Protein AF-A0A2N5MCA8-F1 (afdb_monomer_lite)

pLDDT: mean 73.02, std 15.51, range [30.7, 96.31]

Radius of gyration: 49.59 Å; chains: 1; bounding box: 108×30×144 Å

Foldseek 3Di:
DPPVVVVVVVVVVVCVVVPPPCPVVVVVVVVVVVVVVVVVVVVVVVVVVVVVVVVVVVVVVVVVVVVVVVVVVVVVVVVVVVVLLVVLQVQLFVQLLVLCVLLVHDQDPQFGQDSVPRFTGDPVDTLVGDPQPQVSLSSVLSNVLSVLVSVLVVSCVPDPSDDDDDDPDDRLDDPPVPPPDDDPDDDDPSPRPSSVVSSVVSVVVSVVSD

Structure (mmCIF, N/CA/C/O backbone):
data_AF-A0A2N5MCA8-F1
#
_entry.id   AF-A0A2N5MCA8-F1
#
loop_
_atom_site.group_PDB
_atom_site.id
_atom_site.type_symbol
_atom_site.label_atom_id
_atom_site.label_alt_id
_atom_site.label_comp_id
_atom_site.label_asym_id
_atom_site.label_entity_id
_atom_site.label_seq_id
_atom_site.pdbx_PDB_ins_code
_atom_site.Cartn_x
_atom_site.Cartn_y
_atom_site.Cartn_z
_atom_site.occupancy
_atom_site.B_iso_or_equiv
_atom_site.auth_seq_id
_atom_site.auth_comp_id
_atom_site.auth_asym_id
_atom_site.auth_atom_id
_atom_site.pdbx_PDB_model_num
ATOM 1 N N . MET A 1 1 ? -64.728 12.372 105.602 1.00 50.59 1 MET A N 1
ATOM 2 C CA . MET A 1 1 ? -63.333 11.908 105.407 1.00 50.59 1 MET A CA 1
ATOM 3 C C . MET A 1 1 ? -63.173 10.644 104.531 1.00 50.59 1 MET A C 1
ATOM 5 O O . MET A 1 1 ? -62.057 10.165 104.428 1.00 50.59 1 MET A O 1
ATOM 9 N N . LYS A 1 2 ? -64.224 10.102 103.873 1.00 52.47 2 LYS A N 1
ATOM 10 C CA . LYS A 1 2 ? -64.133 8.881 103.027 1.00 52.47 2 LYS A CA 1
ATOM 11 C C . LYS A 1 2 ? -63.978 9.136 101.508 1.00 52.47 2 LYS A C 1
ATOM 13 O O . LYS A 1 2 ? -63.324 8.342 100.844 1.00 52.47 2 LYS A O 1
ATOM 18 N N . CYS A 1 3 ? -64.499 10.242 100.956 1.00 50.94 3 CYS A N 1
ATOM 19 C CA . CYS A 1 3 ? -64.418 10.528 99.506 1.00 50.94 3 CYS A CA 1
ATOM 20 C C . CYS A 1 3 ? -63.002 10.833 98.993 1.00 50.94 3 CYS A C 1
ATOM 22 O O . CYS A 1 3 ? -62.639 10.411 97.899 1.00 50.94 3 CYS A O 1
ATOM 24 N N . THR A 1 4 ? -62.180 11.539 99.772 1.00 54.81 4 THR A N 1
ATOM 25 C CA . THR A 1 4 ? -60.805 11.886 99.377 1.00 54.81 4 THR A CA 1
ATOM 26 C C . THR A 1 4 ? -59.883 10.670 99.326 1.00 54.81 4 THR A C 1
ATOM 28 O O . THR A 1 4 ? -58.955 10.646 98.521 1.00 54.81 4 THR A O 1
ATOM 31 N N . THR A 1 5 ? -60.150 9.646 100.138 1.00 57.12 5 THR A N 1
ATOM 32 C CA . THR A 1 5 ? -59.394 8.3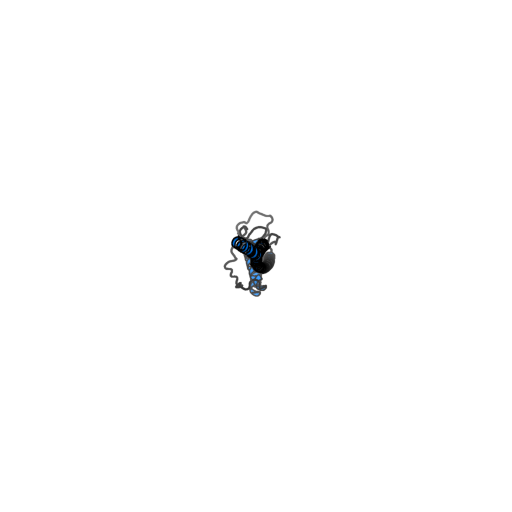89 100.120 1.00 57.12 5 THR A CA 1
ATOM 33 C C . THR A 1 5 ? -59.719 7.584 98.866 1.00 57.12 5 THR A C 1
ATOM 35 O O . THR A 1 5 ? -58.799 7.215 98.154 1.00 57.12 5 THR A O 1
ATOM 38 N N . ILE A 1 6 ? -61.004 7.424 98.524 1.00 60.88 6 ILE A N 1
ATOM 39 C CA . ILE A 1 6 ? -61.451 6.681 97.329 1.00 60.88 6 ILE A CA 1
ATOM 40 C C . ILE A 1 6 ? -60.921 7.320 96.038 1.00 60.88 6 ILE A C 1
ATOM 42 O O . ILE A 1 6 ? -60.438 6.617 95.156 1.00 60.88 6 ILE A O 1
ATOM 46 N N . SER A 1 7 ? -60.946 8.654 95.943 1.00 59.47 7 SER A N 1
ATOM 47 C CA . SER A 1 7 ? -60.406 9.370 94.781 1.00 59.47 7 SER A CA 1
ATOM 48 C C . SER A 1 7 ? -58.891 9.182 94.639 1.00 59.47 7 SER A C 1
ATOM 50 O O . SER A 1 7 ? -58.409 8.913 93.542 1.00 59.47 7 SER A O 1
ATOM 52 N N . LYS A 1 8 ? -58.136 9.240 95.744 1.00 69.62 8 LYS A N 1
ATOM 53 C CA . LYS A 1 8 ? -56.691 8.970 95.718 1.00 69.62 8 LYS A CA 1
ATOM 54 C C . LYS A 1 8 ? -56.379 7.520 95.352 1.00 69.62 8 LYS A C 1
ATOM 56 O O . LYS A 1 8 ? -55.452 7.295 94.583 1.00 69.62 8 LYS A O 1
ATOM 61 N N . THR A 1 9 ? -57.148 6.552 95.849 1.00 70.12 9 THR A N 1
ATOM 62 C CA . THR A 1 9 ? -56.966 5.136 95.498 1.00 70.12 9 THR A CA 1
ATOM 63 C C . THR A 1 9 ? -57.254 4.893 94.017 1.00 70.12 9 THR A C 1
ATOM 65 O O . THR A 1 9 ? -56.440 4.274 93.345 1.00 70.12 9 THR A O 1
ATOM 68 N N . ALA A 1 10 ? -58.330 5.474 93.474 1.00 66.31 10 ALA A N 1
ATOM 69 C CA . ALA A 1 10 ? -58.661 5.375 92.051 1.00 66.31 10 ALA A CA 1
ATOM 70 C C . ALA A 1 10 ? -57.584 5.991 91.140 1.00 66.31 10 ALA A C 1
ATOM 72 O O . ALA A 1 10 ? -57.267 5.419 90.103 1.00 66.31 10 ALA A O 1
ATOM 73 N N . ILE A 1 11 ? -56.979 7.118 91.537 1.00 69.88 11 ILE A N 1
ATOM 74 C CA . ILE A 1 11 ? -55.878 7.756 90.791 1.00 69.88 11 ILE A CA 1
ATOM 75 C C . ILE A 1 11 ? -54.616 6.878 90.787 1.00 69.88 11 ILE A C 1
ATOM 77 O O . ILE A 1 11 ? -53.920 6.812 89.777 1.00 69.88 11 ILE A O 1
ATOM 81 N N . ILE A 1 12 ? -54.323 6.187 91.892 1.00 69.69 12 ILE A N 1
ATOM 82 C CA . ILE A 1 12 ? -53.174 5.273 91.998 1.00 69.69 12 ILE A CA 1
ATOM 83 C C . ILE A 1 12 ? -53.408 3.993 91.181 1.00 69.69 12 ILE A C 1
ATOM 85 O O . ILE A 1 12 ? -52.490 3.516 90.516 1.00 69.69 12 ILE A O 1
ATOM 89 N N . GLU A 1 13 ? -54.625 3.444 91.204 1.00 63.47 13 GLU A N 1
ATOM 90 C CA . GLU A 1 13 ? -55.015 2.287 90.385 1.00 63.47 13 GLU A CA 1
ATOM 91 C C . GLU A 1 13 ? -54.920 2.620 88.886 1.00 63.47 13 GLU A C 1
ATOM 93 O O . GLU A 1 13 ? -54.360 1.847 88.108 1.00 63.47 13 GLU A O 1
ATOM 98 N N . PHE A 1 14 ? -55.387 3.814 88.496 1.00 60.91 14 PHE A N 1
ATOM 99 C CA . PHE A 1 14 ? -55.258 4.315 87.129 1.00 60.91 14 PHE A CA 1
ATOM 100 C C . PHE A 1 14 ? -53.796 4.533 86.742 1.00 60.91 14 PHE A C 1
ATOM 102 O O . PHE A 1 14 ? -53.393 4.071 85.684 1.00 60.91 14 PHE A O 1
ATOM 109 N N . SER A 1 15 ? -52.961 5.159 87.582 1.00 60.59 15 SER A N 1
ATOM 110 C CA . SER A 1 15 ? -51.556 5.402 87.214 1.00 60.59 15 SER A CA 1
ATOM 111 C C . SER A 1 15 ? -50.746 4.111 87.045 1.00 60.59 15 SER A C 1
ATOM 113 O O . SER A 1 15 ? -49.845 4.063 86.209 1.00 60.59 15 SER A O 1
ATOM 115 N N . LYS A 1 16 ? -51.109 3.037 87.761 1.00 59.25 16 LYS A N 1
ATOM 116 C CA . LYS A 1 16 ? -50.558 1.691 87.540 1.00 59.25 16 LYS A CA 1
ATOM 117 C C . LYS A 1 16 ? -50.983 1.083 86.201 1.00 59.25 16 LYS A C 1
ATOM 119 O O . LYS A 1 16 ? -50.188 0.362 85.611 1.00 59.25 16 LYS A O 1
ATOM 124 N N . GLN A 1 17 ? -52.195 1.367 85.718 1.00 56.38 17 GLN A N 1
ATOM 125 C CA . GLN A 1 17 ? -52.657 0.925 84.395 1.00 56.38 17 GLN A CA 1
ATOM 126 C C . GLN A 1 17 ? -52.058 1.753 83.249 1.00 56.38 17 GLN A C 1
ATOM 128 O O . GLN A 1 17 ? -51.819 1.210 82.174 1.00 56.38 17 GLN A O 1
ATOM 133 N N . THR A 1 18 ? -51.782 3.044 83.463 1.00 57.31 18 THR A N 1
ATOM 134 C CA . THR A 1 18 ? -51.236 3.942 82.426 1.00 57.31 18 THR A CA 1
ATOM 135 C C . THR A 1 18 ? -49.707 3.959 82.361 1.00 57.31 18 THR A C 1
ATOM 137 O O . THR A 1 18 ? -49.133 4.424 81.378 1.00 57.31 18 THR A O 1
ATOM 140 N N . SER A 1 19 ? -49.022 3.466 83.393 1.00 52.56 19 SER A N 1
ATOM 141 C CA . SER A 1 19 ? -47.564 3.349 83.428 1.00 52.56 19 SER A CA 1
ATOM 142 C C . SER A 1 19 ? -47.110 2.151 82.594 1.00 52.56 19 SER A C 1
ATOM 144 O O . SER A 1 19 ? -46.829 1.087 83.141 1.00 52.56 19 SER A O 1
ATOM 146 N N . VAL A 1 20 ? -47.002 2.321 81.277 1.00 62.31 20 VAL A N 1
ATOM 147 C CA . VAL A 1 20 ? -46.349 1.340 80.398 1.00 62.31 20 VAL A CA 1
ATOM 148 C C . VAL A 1 20 ? -44.842 1.390 80.676 1.00 62.31 20 VAL A C 1
ATOM 150 O O . VAL A 1 20 ? -44.176 2.349 80.265 1.00 62.31 20 VAL A O 1
ATOM 153 N N . PRO A 1 21 ? -44.268 0.418 81.408 1.00 64.56 21 PRO A N 1
ATOM 154 C CA . PRO A 1 21 ? -42.839 0.421 81.644 1.00 64.56 21 PRO A CA 1
ATOM 155 C C . PRO A 1 21 ? -42.147 0.145 80.303 1.00 64.56 21 PRO A C 1
ATOM 157 O O . PRO A 1 21 ? -42.638 -0.637 79.493 1.00 64.56 21 PRO A O 1
ATOM 160 N N . PHE A 1 22 ? -41.013 0.804 80.065 1.00 68.38 22 PHE A N 1
ATOM 161 C CA . PHE A 1 22 ? -40.182 0.655 78.859 1.00 68.38 22 PHE A CA 1
ATOM 162 C C . PHE A 1 22 ? -40.685 1.317 77.558 1.00 68.38 22 PHE A C 1
ATOM 164 O O . PHE A 1 22 ? -39.998 1.188 76.549 1.00 68.38 22 PHE A O 1
ATOM 171 N N . LEU A 1 23 ? -41.773 2.104 77.552 1.00 78.75 23 LEU A N 1
ATOM 172 C CA . LEU A 1 23 ? -42.224 2.831 76.342 1.00 78.75 23 LEU A CA 1
ATOM 173 C C . LEU A 1 23 ? -41.107 3.690 75.718 1.00 78.75 23 LEU A C 1
ATOM 175 O O . LEU A 1 23 ? -40.834 3.592 74.528 1.00 78.75 23 LEU A O 1
ATOM 179 N N . SER A 1 24 ? -40.373 4.437 76.546 1.00 78.88 24 SER A N 1
ATOM 180 C CA . SER A 1 24 ? -39.225 5.234 76.090 1.00 78.88 24 SER A CA 1
ATOM 181 C C . SER A 1 24 ? -38.093 4.383 75.495 1.00 78.88 24 SER A C 1
ATOM 183 O O . SER A 1 24 ? -37.405 4.841 74.587 1.00 78.88 24 SER A O 1
ATOM 185 N N . GLN A 1 25 ? -37.899 3.147 75.972 1.00 82.19 25 GLN A N 1
ATOM 186 C CA . GLN A 1 25 ? -36.903 2.232 75.406 1.00 82.19 25 GLN A CA 1
ATOM 187 C C . GLN A 1 25 ? -37.375 1.677 74.059 1.00 82.19 25 GLN A C 1
ATOM 189 O O . GLN A 1 25 ? -36.575 1.581 73.134 1.00 82.19 25 GLN A O 1
ATOM 194 N N . ILE A 1 26 ? -38.670 1.372 73.928 1.00 84.19 26 ILE A N 1
ATOM 195 C CA . ILE A 1 26 ? -39.293 0.951 72.667 1.00 84.19 26 ILE A CA 1
ATOM 196 C C . ILE A 1 26 ? -39.186 2.066 71.620 1.00 84.19 26 ILE A C 1
ATOM 198 O O . ILE A 1 26 ? -38.782 1.795 70.493 1.00 84.19 26 ILE A O 1
ATOM 202 N N . ASP A 1 27 ? -39.453 3.319 71.990 1.00 83.31 27 ASP A N 1
ATOM 203 C CA . ASP A 1 27 ? -39.305 4.468 71.089 1.00 83.31 27 ASP A CA 1
ATOM 204 C C . ASP A 1 27 ? -37.846 4.672 70.651 1.00 83.31 27 ASP A C 1
ATOM 206 O O . ASP A 1 27 ? -37.572 4.901 69.469 1.00 83.31 27 ASP A O 1
ATOM 210 N N . SER A 1 28 ? -36.887 4.511 71.571 1.00 86.50 28 SER A N 1
ATOM 211 C CA . SER A 1 28 ? -35.458 4.513 71.235 1.00 86.50 28 SER A CA 1
ATOM 212 C C . SER A 1 28 ? -35.085 3.383 70.272 1.00 86.50 28 SER A C 1
ATOM 214 O O . SER A 1 28 ? -34.386 3.632 69.291 1.00 86.50 28 SER A O 1
ATOM 216 N N . ILE A 1 29 ? -35.563 2.159 70.509 1.00 87.69 29 ILE A N 1
ATOM 217 C CA . ILE A 1 29 ? -35.319 1.007 69.630 1.00 87.69 29 ILE A CA 1
ATOM 218 C C . ILE A 1 29 ? -35.938 1.246 68.247 1.00 87.69 29 ILE A C 1
ATOM 220 O O . ILE A 1 29 ? -35.278 1.014 67.239 1.00 87.69 29 ILE A O 1
ATOM 224 N N . ASN A 1 30 ? -37.157 1.780 68.175 1.00 87.56 30 ASN A N 1
ATOM 225 C CA . ASN A 1 30 ? -37.822 2.105 66.911 1.00 87.56 30 ASN A CA 1
ATOM 226 C C . ASN A 1 30 ? -37.075 3.187 66.122 1.00 87.56 30 ASN A C 1
ATOM 228 O O . ASN A 1 30 ? -36.955 3.093 64.901 1.00 87.56 30 ASN A O 1
ATOM 232 N N . SER A 1 31 ? -36.524 4.192 66.805 1.00 88.94 31 SER A N 1
ATOM 233 C CA . SER A 1 31 ? -35.661 5.200 66.181 1.00 88.94 31 SER A CA 1
ATOM 234 C C . SER A 1 31 ? -34.393 4.571 65.589 1.00 88.94 31 SER A C 1
ATOM 236 O O . SER A 1 31 ? -34.039 4.840 64.440 1.00 88.94 31 SER A O 1
ATOM 238 N N . ILE A 1 32 ? -33.758 3.658 66.331 1.00 90.88 32 ILE A N 1
ATOM 239 C CA . ILE A 1 32 ? -32.585 2.906 65.870 1.00 90.88 32 ILE A CA 1
ATOM 240 C C . ILE A 1 32 ? -32.933 2.042 64.648 1.00 90.88 32 ILE A C 1
ATOM 242 O O . ILE A 1 32 ? -32.225 2.097 63.645 1.00 90.88 32 ILE A O 1
ATOM 246 N N . ILE A 1 33 ? -34.042 1.298 64.691 1.00 90.06 33 ILE A N 1
ATOM 247 C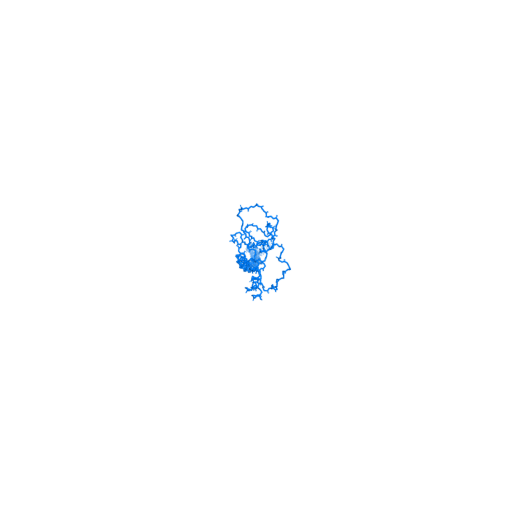 CA . ILE A 1 33 ? -34.526 0.476 63.569 1.00 90.06 33 ILE A CA 1
ATOM 248 C C . ILE A 1 33 ? -34.777 1.342 62.329 1.00 90.06 33 ILE A C 1
ATOM 250 O O . ILE A 1 33 ? -34.366 0.977 61.229 1.00 90.06 33 ILE A O 1
ATOM 254 N N . ASN A 1 34 ? -35.405 2.507 62.493 1.00 90.31 34 ASN A N 1
ATOM 255 C CA . ASN A 1 34 ? -35.655 3.423 61.383 1.00 90.31 34 ASN A CA 1
ATOM 256 C C . ASN A 1 34 ? -34.363 3.973 60.770 1.00 90.31 34 ASN A C 1
ATOM 258 O O . ASN A 1 34 ? -34.277 4.087 59.549 1.00 90.31 34 ASN A O 1
ATOM 262 N N . ASN A 1 35 ? -33.354 4.284 61.584 1.00 91.69 35 ASN A N 1
ATOM 263 C CA . ASN A 1 35 ? -32.052 4.717 61.076 1.00 91.69 35 ASN A CA 1
ATOM 264 C C . ASN A 1 35 ? -31.345 3.588 60.320 1.00 91.69 35 ASN A C 1
ATOM 266 O O . ASN A 1 35 ? -30.907 3.802 59.195 1.00 91.69 35 ASN A O 1
ATOM 270 N N . PHE A 1 36 ? -31.342 2.366 60.861 1.00 91.00 36 PHE A N 1
ATOM 271 C CA . PHE A 1 36 ? -30.784 1.206 60.160 1.00 91.00 36 PHE A CA 1
ATOM 272 C C . PHE A 1 36 ? -31.492 0.915 58.832 1.00 91.00 36 PHE A C 1
ATOM 274 O O . PHE A 1 36 ? -30.835 0.558 57.855 1.00 91.00 36 PHE A O 1
ATOM 281 N N . ASN A 1 37 ? -32.814 1.084 58.765 1.00 89.75 37 ASN A N 1
ATOM 282 C CA . ASN A 1 37 ? -33.558 0.928 57.515 1.00 89.75 37 ASN A CA 1
ATOM 283 C C . ASN A 1 37 ? -33.175 1.998 56.485 1.00 89.75 37 ASN A C 1
ATOM 285 O O . ASN A 1 37 ? -32.955 1.657 55.324 1.00 89.75 37 ASN A O 1
ATOM 289 N N . LYS A 1 38 ? -33.018 3.260 56.906 1.00 89.62 38 LYS A N 1
ATOM 290 C CA . LYS A 1 38 ? -32.540 4.340 56.027 1.00 89.62 38 LYS A CA 1
ATOM 291 C C . LYS A 1 38 ? -31.129 4.074 55.512 1.00 89.62 38 LYS A C 1
ATOM 293 O O . LYS A 1 38 ? -30.885 4.195 54.316 1.00 89.62 38 LYS A O 1
ATOM 298 N N . ASP A 1 39 ? -30.214 3.666 56.387 1.00 88.88 39 ASP A N 1
ATOM 299 C CA . ASP A 1 39 ? -28.837 3.350 55.998 1.00 88.88 39 ASP A CA 1
ATOM 300 C C . ASP A 1 39 ? -28.799 2.184 55.003 1.00 88.88 39 ASP A C 1
ATOM 302 O O . ASP A 1 39 ? -28.068 2.219 54.012 1.00 88.88 39 ASP A O 1
ATOM 306 N N . LYS A 1 40 ? -29.646 1.170 55.212 1.00 88.44 40 LYS A N 1
ATOM 307 C CA . LYS A 1 40 ? -29.790 0.038 54.294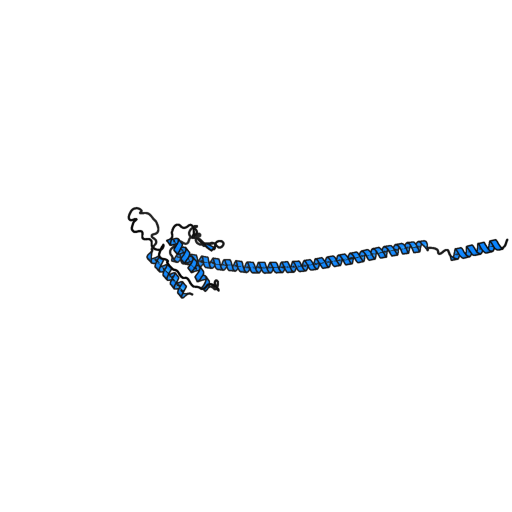 1.00 88.44 40 LYS A CA 1
ATOM 308 C C . LYS A 1 40 ? -30.321 0.461 52.922 1.00 88.44 40 LYS A C 1
ATOM 310 O O . LYS A 1 40 ? -29.807 -0.017 51.912 1.00 88.44 40 LYS A O 1
ATOM 315 N N . GLU A 1 41 ? -31.314 1.347 52.866 1.00 84.06 41 GLU A N 1
ATOM 316 C CA . GLU A 1 41 ? -31.810 1.910 51.603 1.00 84.06 41 GLU A CA 1
ATOM 317 C C . GLU A 1 41 ? -30.719 2.699 50.874 1.00 84.06 41 GLU A C 1
ATOM 319 O O . GLU A 1 41 ? -30.504 2.483 49.682 1.00 84.06 41 GLU A O 1
ATOM 324 N N . ILE A 1 42 ? -29.968 3.540 51.591 1.00 85.06 42 ILE A N 1
ATOM 325 C CA . ILE A 1 42 ? -28.848 4.304 51.023 1.00 85.06 42 ILE A CA 1
ATOM 326 C C . ILE A 1 42 ? -27.795 3.364 50.425 1.00 85.06 42 ILE A C 1
ATOM 328 O O . ILE A 1 42 ? -27.308 3.602 49.318 1.00 85.06 42 ILE A O 1
ATOM 332 N N . ILE A 1 43 ? -27.448 2.286 51.132 1.00 83.00 43 ILE A N 1
ATOM 333 C CA . ILE A 1 43 ? -26.473 1.295 50.661 1.00 83.00 43 ILE A CA 1
ATOM 334 C C . ILE A 1 43 ? -26.986 0.569 49.412 1.00 83.00 43 ILE A C 1
ATOM 336 O O . ILE A 1 43 ? -26.226 0.419 48.455 1.00 83.00 43 ILE A O 1
ATOM 340 N N . ASN A 1 44 ? -28.254 0.153 49.391 1.00 83.62 44 ASN A N 1
ATOM 341 C CA . ASN A 1 44 ? -28.856 -0.507 48.230 1.00 83.62 44 ASN A CA 1
ATOM 342 C C . ASN A 1 44 ? -28.897 0.409 47.000 1.00 83.62 44 ASN A C 1
ATOM 344 O O . ASN A 1 44 ? -28.516 -0.001 45.907 1.00 83.62 44 ASN A O 1
ATOM 348 N N . GLU A 1 45 ? -29.302 1.665 47.166 1.00 83.19 45 GLU A N 1
ATOM 349 C CA . GLU A 1 45 ? -29.302 2.642 46.074 1.00 83.19 45 GLU A CA 1
ATOM 350 C C . GLU A 1 45 ? -27.884 2.925 45.560 1.00 83.19 45 GLU A C 1
ATOM 352 O O . GLU A 1 45 ? -27.644 3.043 44.353 1.00 83.19 45 GLU A O 1
ATOM 357 N N . CYS A 1 46 ? -26.910 3.001 46.470 1.00 80.44 46 CYS A N 1
ATOM 358 C CA . CYS A 1 46 ? -25.512 3.196 46.113 1.00 80.44 46 CYS A CA 1
ATOM 359 C C . CYS A 1 46 ? -24.956 1.992 45.338 1.00 80.44 46 CYS A C 1
ATOM 361 O O . CYS A 1 46 ? -24.330 2.183 44.293 1.00 80.44 46 CYS A O 1
ATOM 363 N N . SER A 1 47 ? -25.223 0.762 45.791 1.00 84.12 47 SER A N 1
ATOM 364 C CA . SER A 1 47 ? -24.742 -0.454 45.127 1.00 84.12 47 SER A CA 1
ATOM 365 C C . SER A 1 47 ? -25.329 -0.594 43.723 1.00 84.12 47 SER A C 1
ATOM 367 O O . SER A 1 47 ? -24.576 -0.801 42.772 1.00 84.12 47 SER A O 1
ATOM 369 N N . ILE A 1 48 ? -26.635 -0.362 43.550 1.00 87.50 48 ILE A N 1
ATOM 370 C CA . ILE A 1 48 ? -27.301 -0.378 42.238 1.00 87.50 48 ILE A CA 1
ATOM 371 C C . ILE A 1 48 ? -26.673 0.657 41.300 1.00 87.50 48 ILE A C 1
ATOM 373 O O . ILE A 1 48 ? -26.359 0.354 40.147 1.00 87.50 48 ILE A O 1
ATOM 377 N N . ARG A 1 49 ? -26.436 1.880 41.787 1.00 89.38 49 ARG A N 1
ATOM 378 C CA . ARG A 1 49 ? -25.813 2.944 40.989 1.00 89.38 49 ARG A CA 1
ATOM 379 C C . ARG A 1 49 ? -24.388 2.587 40.572 1.00 89.38 49 ARG A C 1
ATOM 381 O O . ARG A 1 49 ? -23.994 2.881 39.443 1.00 89.38 49 ARG A O 1
ATOM 388 N N . VAL A 1 50 ? -23.619 1.976 41.470 1.00 89.75 50 VAL A N 1
ATOM 389 C CA . VAL A 1 50 ? -22.257 1.513 41.187 1.00 89.75 50 VAL A CA 1
ATOM 390 C C . VAL A 1 50 ? -22.278 0.400 40.144 1.00 89.75 50 VAL A C 1
ATOM 392 O O . VAL A 1 50 ? -21.557 0.511 39.157 1.00 89.75 50 VAL A O 1
ATOM 395 N N . HIS A 1 51 ? -23.145 -0.606 40.287 1.00 91.19 51 HIS A N 1
ATOM 396 C CA . HIS A 1 51 ? -23.295 -1.673 39.294 1.00 91.19 51 HIS A CA 1
ATOM 397 C C . HIS A 1 51 ? -23.681 -1.127 37.920 1.00 91.19 51 HIS A C 1
ATOM 399 O O . HIS A 1 51 ? -23.037 -1.464 36.932 1.00 91.19 51 HIS A O 1
ATOM 405 N N . ARG A 1 52 ? -24.623 -0.179 37.854 1.00 92.06 52 ARG A N 1
ATOM 406 C CA . ARG A 1 52 ? -24.992 0.461 36.586 1.00 92.06 52 ARG A CA 1
ATOM 407 C C . ARG A 1 52 ? -23.810 1.175 35.929 1.00 92.06 52 ARG A C 1
ATOM 409 O O . ARG A 1 52 ? -23.620 1.072 34.722 1.00 92.06 52 ARG A O 1
ATOM 416 N N . LYS A 1 53 ? -22.997 1.887 36.718 1.00 93.00 53 LYS A N 1
ATOM 417 C CA . LYS A 1 53 ? -21.774 2.525 36.210 1.00 93.00 53 LYS A CA 1
ATOM 418 C C . LYS A 1 53 ? -20.743 1.502 35.740 1.00 93.00 53 LYS A C 1
ATOM 420 O O . LYS A 1 53 ? -20.062 1.761 34.753 1.00 93.00 53 LYS A O 1
ATOM 425 N N . ILE A 1 54 ? -20.612 0.371 36.430 1.00 93.50 54 ILE A N 1
ATOM 426 C CA . ILE A 1 54 ? -19.732 -0.726 36.011 1.00 93.50 54 ILE A CA 1
ATOM 427 C C . ILE A 1 54 ? -20.203 -1.282 34.663 1.00 93.50 54 ILE A C 1
ATOM 429 O O . ILE A 1 54 ? -19.391 -1.404 33.753 1.00 93.50 54 ILE A O 1
ATOM 433 N N . ASP A 1 55 ? -21.504 -1.510 34.489 1.00 94.31 55 ASP A N 1
ATOM 434 C CA . ASP A 1 55 ? -22.070 -1.999 33.228 1.00 94.31 55 ASP A CA 1
ATOM 435 C C . ASP A 1 55 ? -21.865 -1.008 32.074 1.00 94.31 55 ASP A C 1
ATOM 437 O O . ASP A 1 55 ? -21.492 -1.404 30.970 1.00 94.31 55 ASP A O 1
ATOM 441 N N . GLU A 1 56 ? -22.062 0.292 32.321 1.00 94.69 56 GLU A N 1
ATOM 442 C CA . GLU A 1 56 ? -21.766 1.355 31.349 1.00 94.69 56 GLU A CA 1
ATOM 443 C C . GLU A 1 56 ? -20.285 1.326 30.926 1.00 94.69 56 GLU A C 1
ATOM 445 O O . GLU A 1 56 ? -19.973 1.456 29.741 1.00 94.69 56 GLU A O 1
ATOM 450 N N . LYS A 1 57 ? -19.361 1.119 31.874 1.00 95.06 57 LYS A N 1
ATOM 451 C CA . LYS A 1 57 ? -17.923 1.017 31.581 1.00 95.06 57 LYS A CA 1
ATOM 452 C C . LYS A 1 57 ? -17.563 -0.268 30.844 1.00 95.06 57 LYS A C 1
ATOM 454 O O . LYS A 1 57 ? -16.758 -0.201 29.924 1.00 95.06 57 LYS A O 1
ATOM 459 N N . ASN A 1 58 ? -18.173 -1.396 31.191 1.00 95.69 58 ASN A N 1
ATOM 460 C CA . ASN A 1 58 ? -17.947 -2.665 30.502 1.00 95.69 58 ASN A CA 1
ATOM 461 C C . ASN A 1 58 ? -18.389 -2.591 29.037 1.00 95.69 58 ASN A C 1
ATOM 463 O O . ASN A 1 58 ? -17.640 -3.003 28.158 1.00 95.69 58 ASN A O 1
ATOM 467 N N . LYS A 1 59 ? -19.541 -1.969 28.752 1.00 96.19 59 LYS A N 1
ATOM 468 C CA . LYS A 1 59 ? -19.978 -1.719 27.367 1.00 96.19 59 LYS A CA 1
ATOM 469 C C . LYS A 1 59 ? -18.984 -0.860 26.593 1.00 96.19 59 LYS A C 1
ATOM 471 O O . LYS A 1 59 ? -18.673 -1.170 25.450 1.00 96.19 59 LYS A O 1
ATOM 476 N N . LEU A 1 60 ? -18.458 0.190 27.224 1.00 96.00 60 LEU A N 1
ATOM 477 C CA . LEU A 1 60 ? -17.442 1.037 26.601 1.00 96.00 60 LEU A CA 1
ATOM 478 C C . LEU A 1 60 ? -16.153 0.256 26.301 1.00 96.00 60 LEU A C 1
ATOM 480 O O . LEU A 1 60 ? -15.555 0.456 25.251 1.00 96.00 60 LEU A O 1
ATOM 484 N N . ILE A 1 61 ? -15.732 -0.638 27.202 1.00 95.50 61 ILE A N 1
ATOM 485 C CA . ILE A 1 61 ? -14.577 -1.520 26.976 1.00 95.50 61 ILE A CA 1
ATOM 486 C C . ILE A 1 61 ? -14.830 -2.418 25.760 1.00 95.50 61 ILE A C 1
ATOM 488 O O . ILE A 1 61 ? -13.999 -2.460 24.861 1.00 95.50 61 ILE A O 1
ATOM 492 N N . GLU A 1 62 ? -16.001 -3.053 25.674 1.00 96.31 62 GLU A N 1
ATOM 493 C CA . GLU A 1 62 ? -16.359 -3.899 24.528 1.00 96.31 62 GLU A CA 1
ATOM 494 C C . GLU A 1 62 ? -16.397 -3.128 23.197 1.00 96.31 62 GLU A C 1
ATOM 496 O O . GLU A 1 62 ? -16.029 -3.662 22.148 1.00 96.31 62 GLU A O 1
ATOM 501 N N . GLU A 1 63 ? -16.865 -1.878 23.206 1.00 96.06 63 GLU A N 1
ATOM 502 C CA . GLU A 1 63 ? -16.853 -1.006 22.0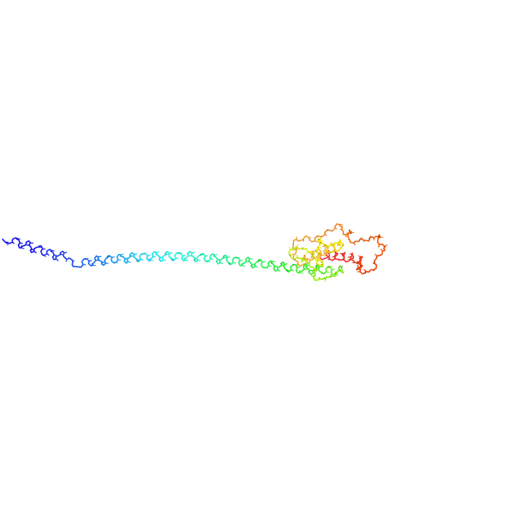27 1.00 96.06 63 GLU A CA 1
ATOM 503 C C . GLU A 1 63 ? -15.425 -0.650 21.598 1.00 96.06 63 GLU A C 1
ATOM 505 O O . GLU A 1 63 ? -15.098 -0.747 20.412 1.00 96.06 63 GLU A O 1
ATOM 510 N N . LEU A 1 64 ? -14.562 -0.306 22.557 1.00 95.44 64 LEU A N 1
ATOM 511 C CA . LEU A 1 64 ? -13.152 -0.012 22.305 1.00 95.44 64 LEU A CA 1
ATOM 512 C C . LEU A 1 64 ? -12.399 -1.241 21.787 1.00 95.44 64 LEU A C 1
ATOM 514 O O . LEU A 1 64 ? -11.616 -1.118 20.848 1.00 95.44 64 LEU A O 1
ATOM 518 N N . ASP A 1 65 ? -12.672 -2.431 22.320 1.00 96.06 65 ASP A N 1
ATOM 519 C CA . ASP A 1 65 ? -12.065 -3.677 21.843 1.00 96.06 65 ASP A CA 1
ATOM 520 C C . ASP A 1 65 ? -12.443 -3.966 20.383 1.00 96.06 65 ASP A C 1
ATOM 522 O O . ASP A 1 65 ? -11.586 -4.310 19.563 1.00 96.06 65 ASP A O 1
ATOM 526 N N . LYS A 1 66 ? -13.709 -3.738 20.004 1.00 95.94 66 LYS A N 1
ATOM 527 C CA . LYS A 1 66 ? -14.150 -3.844 18.601 1.00 95.94 66 LYS A CA 1
ATOM 528 C C . LYS A 1 66 ? -13.436 -2.841 17.699 1.00 95.94 66 LYS A C 1
ATOM 530 O O . LYS A 1 66 ? -13.086 -3.172 16.562 1.00 95.94 66 LYS A O 1
ATOM 535 N N . GLU A 1 67 ? -13.215 -1.622 18.180 1.00 95.19 67 GLU A N 1
ATOM 536 C CA . GLU A 1 67 ? -12.474 -0.607 17.435 1.00 95.19 67 GLU A CA 1
ATOM 537 C C . GLU A 1 67 ? -10.998 -0.990 17.266 1.00 95.19 67 GLU A C 1
ATOM 539 O O . GLU A 1 67 ? -10.467 -0.908 16.155 1.00 95.19 67 GLU A O 1
ATOM 544 N N . ILE A 1 68 ? -10.362 -1.508 18.318 1.00 95.00 68 ILE A N 1
ATOM 545 C CA . ILE A 1 68 ? -8.997 -2.040 18.274 1.00 95.00 68 ILE A CA 1
ATOM 546 C C . ILE A 1 68 ? -8.892 -3.166 17.242 1.00 95.00 68 ILE A C 1
ATOM 548 O O . ILE A 1 68 ? -7.951 -3.186 16.444 1.00 95.00 68 ILE A O 1
ATOM 552 N N . GLU A 1 69 ? -9.845 -4.099 17.210 1.00 96.00 69 GLU A N 1
ATOM 553 C CA . GLU A 1 69 ? -9.853 -5.166 16.207 1.00 96.00 69 GLU A CA 1
ATOM 554 C C . GLU A 1 69 ? -9.994 -4.630 14.779 1.00 96.00 69 GLU A C 1
ATOM 556 O O . GLU A 1 69 ? -9.313 -5.113 13.866 1.00 96.00 69 GLU A O 1
ATOM 561 N N . ARG A 1 70 ? -10.864 -3.634 14.568 1.00 95.50 70 ARG A N 1
ATOM 562 C CA . ARG A 1 70 ? -11.040 -2.983 13.263 1.00 95.50 70 ARG A CA 1
ATOM 563 C C . ARG A 1 70 ? -9.734 -2.341 12.801 1.00 95.50 70 ARG A C 1
ATOM 565 O O . ARG A 1 70 ? -9.271 -2.641 11.701 1.00 95.50 70 ARG A O 1
ATOM 572 N N . VAL A 1 71 ? -9.108 -1.533 13.656 1.00 94.31 71 VAL A N 1
ATOM 573 C CA . VAL A 1 71 ? -7.844 -0.848 13.347 1.00 94.31 71 VAL A CA 1
ATOM 574 C C . VAL A 1 71 ? -6.731 -1.859 13.055 1.00 94.31 71 VAL A C 1
ATOM 576 O O . VAL A 1 71 ? -5.988 -1.705 12.086 1.00 94.31 71 VAL A O 1
ATOM 579 N N . HIS A 1 72 ? -6.642 -2.958 13.811 1.00 94.50 72 HIS A N 1
ATOM 580 C CA . HIS A 1 72 ? -5.675 -4.020 13.524 1.00 94.50 72 HIS A CA 1
ATOM 581 C C . HIS A 1 72 ? -5.908 -4.699 12.168 1.00 94.50 72 HIS A C 1
ATOM 583 O O . HIS A 1 72 ? -4.940 -5.035 11.478 1.00 94.50 72 HIS A O 1
ATOM 589 N N . LYS A 1 73 ? -7.168 -4.918 11.768 1.00 93.25 73 LYS A N 1
ATOM 590 C CA . LYS A 1 73 ? -7.506 -5.471 10.445 1.00 93.25 73 LYS A CA 1
ATOM 591 C C . LYS A 1 73 ? -7.095 -4.514 9.327 1.00 93.25 73 LYS A C 1
ATOM 593 O O . LYS A 1 73 ? -6.477 -4.955 8.358 1.00 93.25 73 LYS A O 1
ATOM 598 N N . GLU A 1 74 ? -7.370 -3.224 9.482 1.00 91.31 74 GLU A N 1
ATOM 599 C CA . GLU A 1 74 ? -6.967 -2.188 8.525 1.00 91.31 74 GLU A CA 1
ATOM 600 C C . GLU A 1 74 ? -5.442 -2.098 8.391 1.00 91.31 74 GLU A C 1
ATOM 602 O O . GLU A 1 74 ? -4.916 -2.096 7.278 1.00 91.31 74 GLU A O 1
ATOM 607 N N . LEU A 1 75 ? -4.715 -2.136 9.510 1.00 89.75 75 LEU A N 1
ATOM 608 C CA . LEU A 1 75 ? -3.252 -2.101 9.526 1.00 89.75 75 LEU A CA 1
ATOM 609 C C . LEU A 1 75 ? -2.650 -3.335 8.839 1.00 89.75 75 LEU A C 1
ATOM 611 O O . LEU A 1 75 ? -1.720 -3.214 8.038 1.00 89.75 75 LEU A O 1
ATOM 615 N N . LYS A 1 76 ? -3.207 -4.529 9.082 1.00 85.94 76 LYS A N 1
ATOM 616 C CA . LYS A 1 76 ? -2.806 -5.754 8.367 1.00 85.94 76 LYS A CA 1
ATOM 617 C C . LYS A 1 76 ? -3.067 -5.641 6.864 1.00 85.94 76 LYS A C 1
ATOM 619 O O . LYS A 1 76 ? -2.200 -6.004 6.072 1.00 85.94 76 LYS A O 1
ATOM 624 N N . ALA A 1 77 ? -4.225 -5.117 6.465 1.00 83.00 77 ALA A N 1
ATOM 625 C CA . ALA A 1 77 ? -4.549 -4.911 5.057 1.00 83.00 77 ALA A CA 1
ATOM 626 C C . ALA A 1 77 ? -3.598 -3.906 4.385 1.00 83.00 77 ALA A C 1
ATOM 628 O O . ALA A 1 77 ? -3.204 -4.111 3.236 1.00 83.00 77 ALA A O 1
ATOM 629 N N . LEU A 1 78 ? -3.194 -2.853 5.100 1.00 84.12 78 LEU A N 1
ATOM 630 C CA . LEU A 1 78 ? -2.230 -1.869 4.614 1.00 84.12 78 LEU A CA 1
ATOM 631 C C . LEU A 1 78 ? -0.829 -2.475 4.443 1.00 84.12 78 LEU A C 1
ATOM 633 O O . LEU A 1 78 ? -0.226 -2.290 3.390 1.00 84.12 78 LEU A O 1
ATOM 637 N N . LYS A 1 79 ? -0.350 -3.272 5.409 1.00 78.81 79 LYS A N 1
ATOM 638 C CA . LYS A 1 79 ? 0.938 -3.985 5.299 1.00 78.81 79 LYS A CA 1
ATOM 639 C C . LYS A 1 79 ? 1.005 -4.890 4.069 1.00 78.81 79 LYS A C 1
ATOM 641 O O . LYS A 1 79 ? 1.971 -4.838 3.322 1.00 78.81 79 LYS A O 1
ATOM 646 N N . ILE A 1 80 ? -0.060 -5.646 3.789 1.00 76.75 80 ILE A N 1
ATOM 647 C CA . ILE A 1 80 ? -0.123 -6.509 2.595 1.00 76.75 80 ILE A CA 1
ATOM 648 C C . ILE A 1 80 ? -0.010 -5.688 1.299 1.00 76.75 80 ILE A C 1
ATOM 650 O O . ILE A 1 80 ? 0.546 -6.167 0.308 1.00 76.75 80 ILE A O 1
ATOM 654 N N . LYS A 1 81 ? -0.554 -4.464 1.269 1.00 75.25 81 LYS A N 1
ATOM 655 C CA . LYS A 1 81 ? -0.412 -3.567 0.112 1.00 75.25 81 LYS A CA 1
ATOM 656 C C . LYS A 1 81 ? 1.026 -3.068 -0.039 1.00 75.25 81 LYS A C 1
ATOM 658 O O . LYS A 1 81 ? 1.506 -3.005 -1.168 1.00 75.25 81 LYS A O 1
ATOM 663 N N . ASP A 1 82 ? 1.704 -2.773 1.065 1.00 78.56 82 ASP A N 1
ATOM 664 C CA . ASP A 1 82 ? 3.094 -2.311 1.055 1.00 78.56 82 ASP A CA 1
ATOM 665 C C . ASP A 1 82 ? 4.069 -3.416 0.611 1.00 78.56 82 ASP A C 1
ATOM 667 O O . ASP A 1 82 ? 4.871 -3.212 -0.298 1.00 78.56 82 ASP A O 1
ATOM 671 N N . ASP A 1 83 ? 3.891 -4.646 1.104 1.00 79.25 83 ASP A N 1
ATOM 672 C CA . ASP A 1 83 ? 4.674 -5.808 0.656 1.00 79.25 83 ASP A CA 1
ATOM 673 C C . ASP A 1 83 ? 4.510 -6.062 -0.854 1.00 79.25 83 ASP A C 1
ATOM 675 O O . ASP A 1 83 ? 5.449 -6.447 -1.558 1.00 79.25 83 ASP A O 1
ATOM 679 N N . LYS A 1 84 ? 3.296 -5.858 -1.384 1.00 77.88 84 LYS A N 1
ATOM 680 C CA . LYS A 1 84 ? 3.036 -5.948 -2.828 1.00 77.88 84 LYS A CA 1
ATOM 681 C C . LYS A 1 84 ? 3.740 -4.831 -3.593 1.00 77.88 84 LYS A C 1
ATOM 683 O O . LYS A 1 84 ? 4.321 -5.114 -4.638 1.00 77.88 84 LYS A O 1
ATOM 688 N N . LYS A 1 85 ? 3.718 -3.598 -3.077 1.00 81.12 85 LYS A N 1
ATOM 689 C CA . LYS A 1 85 ? 4.431 -2.455 -3.663 1.00 81.12 85 LYS A CA 1
ATOM 690 C C . LYS A 1 85 ? 5.926 -2.766 -3.778 1.00 81.12 85 LYS A C 1
ATOM 692 O O . LYS A 1 85 ? 6.464 -2.692 -4.880 1.00 81.12 85 LYS A O 1
ATOM 697 N N . GLN A 1 86 ? 6.561 -3.222 -2.700 1.00 82.56 86 GLN A N 1
ATOM 698 C CA . GLN A 1 86 ? 7.988 -3.573 -2.692 1.00 82.56 86 GLN A CA 1
ATOM 699 C C . GLN A 1 86 ? 8.333 -4.657 -3.724 1.00 82.56 86 GLN A C 1
ATOM 701 O O . GLN A 1 86 ? 9.315 -4.542 -4.456 1.00 82.56 86 GLN A O 1
ATOM 706 N N . LYS A 1 87 ? 7.494 -5.693 -3.860 1.00 83.44 87 LYS A N 1
ATOM 707 C CA . LYS A 1 87 ? 7.692 -6.742 -4.879 1.00 83.44 87 LYS A CA 1
ATOM 708 C C . LYS A 1 87 ? 7.624 -6.200 -6.308 1.00 83.44 87 LYS A C 1
ATOM 710 O O . LYS A 1 87 ? 8.417 -6.618 -7.151 1.00 83.44 87 LYS A O 1
ATOM 715 N N . ILE A 1 88 ? 6.696 -5.280 -6.579 1.00 83.62 88 ILE A N 1
ATOM 716 C CA . ILE A 1 88 ? 6.556 -4.638 -7.894 1.00 83.62 88 ILE A CA 1
ATOM 717 C C . ILE A 1 88 ? 7.796 -3.796 -8.199 1.00 83.62 88 ILE A C 1
ATOM 719 O O . ILE A 1 88 ? 8.372 -3.930 -9.277 1.00 83.62 88 ILE A O 1
ATOM 723 N N . PHE A 1 89 ? 8.246 -2.984 -7.243 1.00 83.56 89 PHE A N 1
ATOM 724 C CA . PHE A 1 89 ? 9.433 -2.145 -7.403 1.00 83.56 89 PHE A CA 1
ATOM 725 C C . PHE A 1 89 ? 10.717 -2.947 -7.573 1.00 83.56 89 PHE A C 1
ATOM 727 O O . PHE A 1 89 ? 11.510 -2.650 -8.463 1.00 83.56 89 PHE A O 1
ATOM 734 N N . SER A 1 90 ? 10.896 -4.007 -6.785 1.00 85.00 90 SER A N 1
ATOM 735 C CA . SER A 1 90 ? 12.029 -4.921 -6.928 1.00 85.00 90 SER A CA 1
ATOM 736 C C . SER A 1 90 ? 12.090 -5.513 -8.339 1.00 85.00 90 SER A C 1
ATOM 738 O O . SER A 1 90 ? 13.149 -5.522 -8.972 1.00 85.00 90 SER A O 1
ATOM 740 N N . PHE A 1 91 ? 10.942 -5.935 -8.878 1.00 84.88 91 PHE A N 1
ATOM 741 C CA . PHE A 1 91 ? 10.872 -6.468 -10.233 1.00 84.88 91 PHE A CA 1
ATOM 742 C C . PHE A 1 91 ? 11.126 -5.400 -11.307 1.00 84.88 91 PHE A C 1
ATOM 744 O O . PHE A 1 91 ? 11.891 -5.649 -12.242 1.00 84.88 91 PHE A O 1
ATOM 751 N N . LEU A 1 92 ? 10.543 -4.209 -11.152 1.00 83.75 92 LEU A N 1
ATOM 752 C CA . LEU A 1 92 ? 10.750 -3.082 -12.061 1.00 83.75 92 LEU A CA 1
ATOM 753 C C . LEU A 1 92 ? 12.234 -2.684 -12.113 1.00 83.75 92 LEU A C 1
ATOM 755 O O . LEU A 1 92 ? 12.799 -2.550 -13.196 1.00 83.75 92 LEU A O 1
ATOM 759 N N . ASN A 1 93 ? 12.887 -2.582 -10.954 1.00 85.62 93 ASN A N 1
ATOM 760 C CA . ASN A 1 93 ? 14.307 -2.256 -10.843 1.00 85.62 93 ASN A CA 1
ATOM 761 C C . ASN A 1 93 ? 15.189 -3.341 -11.486 1.00 85.62 93 ASN A C 1
ATOM 763 O O . ASN A 1 93 ? 16.120 -3.037 -12.229 1.00 85.62 93 ASN A O 1
ATOM 767 N N . GLN A 1 94 ? 14.866 -4.623 -11.276 1.00 85.88 94 GLN A N 1
ATOM 768 C CA . GLN A 1 94 ? 15.577 -5.727 -11.924 1.00 85.88 94 GLN A CA 1
ATOM 769 C C . GLN A 1 94 ? 15.477 -5.653 -13.455 1.00 85.88 94 GLN A C 1
ATOM 771 O O . GLN A 1 94 ? 16.474 -5.864 -14.149 1.00 85.88 94 GLN A O 1
ATOM 776 N N . LYS A 1 95 ? 14.288 -5.353 -13.990 1.00 85.12 95 LYS A N 1
ATOM 777 C CA . LYS A 1 95 ? 14.074 -5.229 -15.436 1.00 85.12 95 LYS A CA 1
ATOM 778 C C . LYS A 1 95 ? 14.762 -4.005 -16.019 1.00 85.12 95 LYS A C 1
ATOM 780 O O . LYS A 1 95 ? 15.460 -4.148 -17.015 1.00 85.12 95 LYS A O 1
ATOM 785 N N . TYR A 1 96 ? 14.664 -2.860 -15.357 1.00 83.88 96 TYR A N 1
ATOM 786 C CA . TYR A 1 96 ? 15.389 -1.652 -15.739 1.00 83.88 96 TYR A CA 1
ATOM 787 C C . TYR A 1 96 ? 16.903 -1.894 -15.828 1.00 83.88 96 TYR A C 1
ATOM 789 O O . TYR A 1 96 ? 17.506 -1.645 -16.869 1.00 83.88 96 TYR A O 1
ATOM 797 N N . LYS A 1 97 ? 17.504 -2.510 -14.799 1.00 83.19 97 LYS A N 1
ATOM 798 C CA . LYS A 1 97 ? 18.922 -2.913 -14.816 1.00 83.19 97 LYS A CA 1
ATOM 799 C C . LYS A 1 97 ? 19.246 -3.876 -15.956 1.00 83.19 97 LYS A C 1
ATOM 801 O O . LYS A 1 97 ? 20.319 -3.793 -16.542 1.00 83.19 97 LYS A O 1
ATOM 806 N N . SER A 1 98 ? 18.342 -4.804 -16.267 1.00 84.38 98 SER A N 1
ATOM 807 C CA . SER A 1 98 ? 18.526 -5.746 -17.375 1.00 84.38 98 SER A CA 1
ATOM 808 C C . SER A 1 98 ? 18.551 -5.043 -18.731 1.00 84.38 98 SER A C 1
ATOM 810 O O . SER A 1 98 ? 19.378 -5.403 -19.562 1.00 84.38 98 SER A O 1
ATOM 812 N N . TYR A 1 99 ? 17.668 -4.068 -18.961 1.00 82.31 99 TYR A N 1
ATOM 813 C CA . TYR A 1 99 ? 17.654 -3.289 -20.200 1.00 82.31 99 TYR A CA 1
ATOM 814 C C . TYR A 1 99 ? 18.884 -2.390 -20.305 1.00 82.31 99 TYR A C 1
ATOM 816 O O . TYR A 1 99 ? 19.543 -2.395 -21.338 1.00 82.31 99 TYR A O 1
ATOM 824 N N . MET A 1 100 ? 19.284 -1.751 -19.206 1.00 77.75 100 MET A N 1
ATOM 825 C CA . MET A 1 100 ? 20.491 -0.925 -19.166 1.00 77.75 100 MET A CA 1
ATOM 826 C C . MET A 1 100 ? 21.767 -1.723 -19.495 1.00 77.75 100 MET A C 1
ATOM 828 O O . MET A 1 100 ? 22.592 -1.270 -20.280 1.00 77.75 100 MET A O 1
ATOM 832 N N . LYS A 1 101 ? 21.891 -2.961 -18.984 1.00 80.69 101 LYS A N 1
ATOM 833 C CA . LYS A 1 101 ? 22.998 -3.871 -19.348 1.00 80.69 101 LYS A CA 1
ATOM 834 C C . LYS A 1 101 ? 22.999 -4.259 -20.825 1.00 80.69 101 LYS A C 1
ATOM 836 O O . LYS A 1 101 ? 24.065 -4.444 -21.401 1.00 80.69 101 LYS A O 1
ATOM 841 N N . ARG A 1 102 ? 21.819 -4.445 -21.423 1.00 77.06 102 ARG A N 1
ATOM 842 C CA . ARG A 1 102 ? 21.698 -4.784 -22.851 1.00 77.06 102 ARG A CA 1
ATOM 843 C C . ARG A 1 102 ? 22.101 -3.621 -23.742 1.00 77.06 102 ARG A C 1
ATOM 845 O O . ARG A 1 102 ? 22.782 -3.831 -24.733 1.00 77.06 102 ARG A O 1
ATOM 852 N N . LEU A 1 103 ? 21.787 -2.407 -23.306 1.00 72.69 103 LEU A N 1
ATOM 853 C CA . LEU A 1 103 ? 22.274 -1.157 -23.880 1.00 72.69 103 LEU A CA 1
ATOM 854 C C . LEU A 1 103 ? 23.751 -0.877 -23.531 1.00 72.69 103 LEU A C 1
ATOM 856 O O . LEU A 1 103 ? 24.191 0.259 -23.591 1.00 72.69 103 LEU A O 1
ATOM 860 N N . LYS A 1 104 ? 24.522 -1.898 -23.128 1.00 69.94 104 LYS A N 1
ATOM 861 C CA . LYS A 1 104 ? 25.970 -1.850 -22.857 1.00 69.94 104 LYS A CA 1
ATOM 862 C C . LYS A 1 104 ? 26.440 -0.782 -21.855 1.00 69.94 104 LYS A C 1
ATOM 864 O O . LYS A 1 104 ? 27.642 -0.577 -21.726 1.00 69.94 104 LYS A O 1
ATOM 869 N N . TYR A 1 105 ? 25.538 -0.166 -21.095 1.00 68.75 105 TYR A N 1
ATOM 870 C CA . TYR A 1 105 ? 25.902 0.766 -20.033 1.00 68.75 105 TYR A CA 1
ATOM 871 C C . TYR A 1 105 ? 26.346 0.020 -18.769 1.00 68.75 105 TYR A C 1
ATOM 873 O O . TYR A 1 105 ? 25.808 -1.037 -18.406 1.00 68.75 105 TYR A O 1
ATOM 881 N N . ASN A 1 106 ? 27.325 0.595 -18.069 1.00 64.81 106 ASN A N 1
ATOM 882 C CA . ASN A 1 106 ? 27.837 0.049 -16.819 1.00 64.81 106 ASN A CA 1
ATOM 883 C C . ASN A 1 106 ? 26.802 0.210 -15.698 1.00 64.81 106 ASN A C 1
ATOM 885 O O . ASN A 1 106 ? 26.562 1.296 -15.182 1.00 64.81 106 ASN A O 1
ATOM 889 N N . VAL A 1 107 ? 26.188 -0.903 -15.291 1.00 64.38 107 VAL A N 1
ATOM 890 C CA . VAL A 1 107 ? 25.220 -0.908 -14.187 1.00 64.38 107 VAL A CA 1
ATOM 891 C C . VAL A 1 107 ? 25.949 -0.957 -12.846 1.00 64.38 107 VAL A C 1
ATOM 893 O O . VAL A 1 107 ? 26.299 -2.034 -12.358 1.00 64.38 107 VAL A O 1
ATOM 896 N N . THR A 1 108 ? 26.124 0.213 -12.239 1.00 66.75 108 THR A N 1
ATOM 897 C CA . THR A 1 108 ? 26.656 0.390 -10.875 1.00 66.75 108 THR A CA 1
ATOM 898 C C . THR A 1 108 ? 25.538 0.280 -9.821 1.00 66.75 108 THR A C 1
ATOM 900 O O . THR A 1 108 ? 24.350 0.179 -10.150 1.00 66.75 108 THR A O 1
ATOM 903 N N . GLN A 1 109 ? 25.890 0.272 -8.527 1.00 62.41 109 GLN A N 1
ATOM 904 C CA . GLN A 1 109 ? 24.914 0.298 -7.425 1.00 62.41 109 GLN A CA 1
ATOM 905 C C . GLN A 1 109 ? 23.986 1.523 -7.480 1.00 62.41 109 GLN A C 1
ATOM 907 O O . GLN A 1 109 ? 22.820 1.404 -7.108 1.00 62.41 109 GLN A O 1
ATOM 912 N N . ASP A 1 110 ? 24.458 2.629 -8.057 1.00 69.38 110 ASP A N 1
ATOM 913 C CA . ASP A 1 110 ? 23.723 3.891 -8.191 1.00 69.38 110 ASP A CA 1
ATOM 914 C C . ASP A 1 110 ? 22.740 3.928 -9.374 1.00 69.38 110 ASP A C 1
ATOM 916 O O . ASP A 1 110 ? 22.119 4.952 -9.652 1.00 69.38 110 ASP A O 1
ATOM 920 N N . THR A 1 111 ? 22.566 2.802 -10.075 1.00 74.50 111 THR A N 1
ATOM 921 C CA . THR A 1 111 ? 21.531 2.642 -11.103 1.00 74.50 111 THR A CA 1
ATOM 922 C C . THR A 1 111 ? 20.308 1.973 -10.491 1.00 74.50 111 THR A C 1
ATOM 924 O O . THR A 1 111 ? 20.291 0.756 -10.303 1.00 74.50 111 THR A O 1
ATOM 927 N N . PHE A 1 112 ? 19.276 2.734 -10.143 1.00 79.31 112 PHE A N 1
ATOM 928 C CA . PHE A 1 112 ? 18.053 2.193 -9.545 1.00 79.31 112 PHE A CA 1
ATOM 929 C C . PHE A 1 112 ? 16.844 3.080 -9.831 1.00 79.31 112 PHE A C 1
ATOM 931 O O . PHE A 1 112 ? 16.979 4.210 -10.276 1.00 79.31 112 PHE A O 1
ATOM 938 N N . ILE A 1 113 ? 15.646 2.564 -9.572 1.00 79.94 113 ILE A N 1
ATOM 939 C CA . ILE A 1 113 ? 14.420 3.365 -9.590 1.00 79.94 113 ILE A CA 1
ATOM 940 C C . ILE A 1 113 ? 14.086 3.716 -8.147 1.00 79.94 113 ILE A C 1
ATOM 942 O O . ILE A 1 113 ? 13.928 2.814 -7.324 1.00 79.94 113 ILE A O 1
ATOM 946 N N . ASP A 1 114 ? 14.010 5.009 -7.843 1.00 79.12 114 ASP A N 1
ATOM 947 C CA . ASP A 1 114 ? 13.660 5.490 -6.506 1.00 79.12 114 ASP A CA 1
ATOM 948 C C . ASP A 1 114 ? 12.189 5.158 -6.197 1.00 79.12 114 ASP A C 1
ATOM 950 O O . ASP A 1 114 ? 11.283 5.515 -6.954 1.00 79.12 114 ASP A O 1
ATOM 954 N N . GLU A 1 115 ? 11.941 4.481 -5.074 1.00 75.50 115 GLU A N 1
ATOM 955 C CA . GLU A 1 115 ? 10.600 4.072 -4.634 1.00 75.50 115 GLU A CA 1
ATOM 956 C C . GLU A 1 115 ? 9.713 5.242 -4.183 1.00 75.50 115 GLU A C 1
ATOM 958 O O . GLU A 1 115 ? 8.481 5.121 -4.160 1.00 75.50 115 GLU A O 1
ATOM 963 N N . ASN A 1 116 ? 10.328 6.366 -3.810 1.00 75.75 116 ASN A N 1
ATOM 964 C CA . ASN A 1 116 ? 9.631 7.558 -3.339 1.00 75.75 116 ASN A CA 1
ATOM 965 C C . ASN A 1 116 ? 9.280 8.488 -4.495 1.00 75.75 116 ASN A C 1
ATOM 967 O O . ASN A 1 116 ? 8.165 9.006 -4.558 1.00 75.75 116 ASN A O 1
ATOM 971 N N . LYS A 1 117 ? 10.236 8.703 -5.404 1.00 78.62 117 LYS A N 1
ATOM 972 C CA . LYS A 1 117 ? 10.081 9.644 -6.518 1.00 78.62 117 LYS A CA 1
ATOM 973 C C . LYS A 1 117 ? 9.613 8.992 -7.818 1.00 78.62 117 LYS A C 1
ATOM 975 O O . LYS A 1 117 ? 9.144 9.711 -8.689 1.00 78.62 117 LYS A O 1
ATOM 980 N N . TYR A 1 118 ? 9.691 7.663 -7.944 1.00 78.38 118 TYR A N 1
ATOM 981 C CA . TYR A 1 118 ? 9.379 6.918 -9.175 1.00 78.38 118 TYR A CA 1
ATOM 982 C C . TYR A 1 118 ? 10.241 7.349 -10.376 1.00 78.38 118 TYR A C 1
ATOM 984 O O . TYR A 1 118 ? 9.807 7.267 -11.525 1.00 78.38 118 TYR A O 1
ATOM 992 N N . ILE A 1 119 ? 11.458 7.829 -10.109 1.00 79.94 119 ILE A N 1
ATOM 993 C CA . ILE A 1 119 ? 12.397 8.324 -11.121 1.00 79.94 119 ILE A CA 1
ATOM 994 C C . ILE A 1 119 ? 13.539 7.307 -11.254 1.00 79.94 119 ILE A C 1
ATOM 996 O O . ILE A 1 119 ? 14.043 6.839 -10.226 1.00 79.94 119 ILE A O 1
ATOM 1000 N N . PRO A 1 120 ? 13.953 6.946 -12.482 1.00 80.31 120 PRO A N 1
ATOM 1001 C CA . PRO A 1 120 ? 15.157 6.159 -12.685 1.00 80.31 120 PRO A CA 1
ATOM 1002 C C . PRO A 1 120 ? 16.411 7.021 -12.481 1.00 80.31 120 PRO A C 1
ATOM 1004 O O . PRO A 1 120 ? 16.482 8.173 -12.903 1.00 80.31 120 PRO A O 1
ATOM 1007 N N . TYR A 1 121 ? 17.404 6.435 -11.834 1.00 77.44 121 TYR A N 1
ATOM 1008 C CA . TYR A 1 121 ? 18.734 6.982 -11.619 1.00 77.44 121 TYR A CA 1
ATOM 1009 C C . TYR A 1 121 ? 19.752 6.124 -12.367 1.00 77.44 121 TYR A C 1
ATOM 1011 O O . TYR A 1 121 ? 19.574 4.907 -12.516 1.00 77.44 121 TYR A O 1
ATOM 1019 N N . HIS A 1 122 ? 20.815 6.766 -12.834 1.00 69.00 122 HIS A N 1
ATOM 1020 C CA . HIS A 1 122 ? 22.001 6.121 -13.382 1.00 69.00 122 HIS A CA 1
ATOM 1021 C C . HIS A 1 122 ? 23.219 6.896 -12.886 1.00 69.00 122 HIS A C 1
ATOM 1023 O O . HIS A 1 122 ? 23.255 8.117 -13.021 1.00 69.00 122 HIS A O 1
ATOM 1029 N N . ASP A 1 123 ? 24.184 6.196 -12.293 1.00 62.62 123 ASP A N 1
ATOM 1030 C CA . ASP A 1 123 ? 25.423 6.781 -11.759 1.00 62.62 123 ASP A CA 1
ATOM 1031 C C . ASP A 1 123 ? 25.204 8.003 -10.837 1.00 62.62 123 ASP A C 1
ATOM 1033 O O . ASP A 1 123 ? 25.859 9.033 -10.940 1.00 62.62 123 ASP A O 1
ATOM 1037 N N . GLY A 1 124 ? 24.192 7.928 -9.964 1.00 60.75 124 GLY A N 1
ATOM 1038 C CA . GLY A 1 124 ? 23.914 8.959 -8.955 1.00 60.75 124 GLY A CA 1
ATOM 1039 C C . GLY A 1 124 ? 23.215 10.222 -9.472 1.00 60.75 124 GLY A C 1
ATOM 1040 O O . GLY A 1 124 ? 22.716 11.001 -8.659 1.00 60.75 124 GLY A O 1
ATOM 1041 N N . ALA A 1 125 ? 23.090 10.400 -10.788 1.00 61.75 125 ALA A N 1
ATOM 1042 C CA . ALA A 1 125 ? 22.337 11.497 -11.388 1.00 61.75 125 ALA A CA 1
ATOM 1043 C C . ALA A 1 125 ? 20.953 11.037 -11.874 1.00 61.75 125 ALA A C 1
ATOM 1045 O O . ALA A 1 125 ? 20.749 9.913 -12.353 1.00 61.75 125 ALA A O 1
ATOM 1046 N N . SER A 1 126 ? 19.966 11.912 -11.669 1.00 64.75 126 SER A N 1
ATOM 1047 C CA . SER A 1 126 ? 18.587 11.666 -12.076 1.00 64.75 126 SER A CA 1
ATOM 1048 C C . SER A 1 126 ? 18.408 11.950 -13.568 1.00 64.75 126 SER A C 1
ATOM 1050 O O . SER A 1 126 ? 19.193 12.680 -14.170 1.00 64.75 126 SER A O 1
ATOM 1052 N N . VAL A 1 127 ? 17.319 11.449 -14.157 1.00 61.59 127 VAL A N 1
ATOM 1053 C CA . VAL A 1 127 ? 16.852 11.836 -15.508 1.00 61.59 127 VAL A CA 1
ATOM 1054 C C . VAL A 1 127 ? 16.835 13.360 -15.716 1.00 61.59 127 VAL A C 1
ATOM 1056 O O . VAL A 1 127 ? 16.964 13.823 -16.839 1.00 61.59 127 VAL A O 1
ATOM 1059 N N . PHE A 1 128 ? 16.687 14.157 -14.659 1.00 61.53 128 PHE A N 1
ATOM 1060 C CA . PHE A 1 128 ? 16.617 15.613 -14.769 1.00 61.53 128 PHE A CA 1
ATOM 1061 C C . PHE A 1 128 ? 17.980 16.312 -14.695 1.00 61.53 128 PHE A C 1
ATOM 1063 O O . PHE A 1 128 ? 18.066 17.470 -15.093 1.00 61.53 128 PHE A O 1
ATOM 1070 N N . ASP A 1 129 ? 19.021 15.620 -14.224 1.00 61.41 129 ASP A N 1
ATOM 1071 C CA . ASP A 1 129 ? 20.336 16.212 -13.938 1.00 61.41 129 ASP A CA 1
ATOM 1072 C C . ASP A 1 129 ? 21.433 15.756 -14.918 1.00 61.41 129 ASP A C 1
ATOM 1074 O O . ASP A 1 129 ? 22.539 16.290 -14.896 1.00 61.41 129 ASP A O 1
ATOM 1078 N N . HIS A 1 130 ? 21.155 14.766 -15.773 1.00 63.66 130 HIS A N 1
ATOM 1079 C CA . HIS A 1 130 ? 22.120 14.271 -16.761 1.00 63.66 130 HIS A CA 1
ATOM 1080 C C . HIS A 1 130 ? 22.232 15.203 -17.973 1.00 63.66 130 HIS A C 1
ATOM 1082 O O . HIS A 1 130 ? 21.244 15.486 -18.647 1.00 63.66 130 HIS A O 1
ATOM 1088 N N . GLU A 1 131 ? 23.459 15.615 -18.302 1.00 57.28 131 GLU A N 1
ATOM 1089 C CA . GLU A 1 131 ? 23.750 16.504 -19.440 1.00 57.28 131 GLU A CA 1
ATOM 1090 C C . GLU A 1 131 ? 23.717 15.780 -20.803 1.00 57.28 131 GLU A C 1
ATOM 1092 O O . GLU A 1 131 ? 23.542 16.411 -21.849 1.00 57.28 131 GLU A O 1
ATOM 1097 N N . SER A 1 132 ? 23.843 14.447 -20.815 1.00 67.88 132 SER A N 1
ATOM 1098 C CA . SER A 1 132 ? 23.833 13.642 -22.044 1.00 67.88 132 SER A CA 1
ATOM 1099 C C . SER A 1 132 ? 22.414 13.250 -22.469 1.00 67.88 132 SER A C 1
ATOM 1101 O O . SER A 1 132 ? 21.780 12.374 -21.875 1.00 67.88 132 SER A O 1
ATOM 1103 N N . GLY A 1 133 ? 21.931 13.859 -23.557 1.00 65.00 133 GLY A N 1
ATOM 1104 C CA . GLY A 1 133 ? 20.607 13.579 -24.126 1.00 65.00 133 GLY A CA 1
ATOM 1105 C C . GLY A 1 133 ? 20.425 12.141 -24.636 1.00 65.00 133 GLY A C 1
ATOM 1106 O O . GLY A 1 133 ? 19.325 11.605 -24.551 1.00 65.00 133 GLY A O 1
ATOM 1107 N N . GLY A 1 134 ? 21.488 11.486 -25.117 1.00 68.69 134 GLY A N 1
ATOM 1108 C CA . GLY A 1 134 ? 21.411 10.099 -25.600 1.00 68.69 134 GLY A CA 1
ATOM 1109 C C . GLY A 1 134 ? 21.258 9.086 -24.461 1.00 68.69 134 GLY A C 1
ATOM 1110 O O . GLY A 1 134 ? 20.424 8.180 -24.528 1.00 68.69 134 GLY A O 1
ATOM 1111 N N . LEU A 1 135 ? 21.998 9.285 -23.362 1.00 72.00 135 LEU A N 1
ATOM 1112 C CA . LEU A 1 135 ? 21.831 8.487 -22.143 1.00 72.00 135 LEU A CA 1
ATOM 1113 C C . LEU A 1 135 ? 20.435 8.703 -21.543 1.00 72.00 135 LEU A C 1
ATOM 1115 O O . LEU A 1 135 ? 19.793 7.750 -21.101 1.00 72.00 135 LEU A O 1
ATOM 1119 N N . LEU A 1 136 ? 19.947 9.946 -21.570 1.00 75.50 136 LEU A N 1
ATOM 1120 C CA . LEU A 1 136 ? 18.609 10.305 -21.115 1.00 75.50 136 LEU A CA 1
ATOM 1121 C C . LEU A 1 136 ? 17.514 9.537 -21.867 1.00 75.50 136 LEU A C 1
ATOM 1123 O O . LEU A 1 136 ? 16.647 8.930 -21.234 1.00 75.50 136 LEU A O 1
ATOM 1127 N N . GLU A 1 137 ? 17.577 9.518 -23.199 1.00 75.81 137 GLU A N 1
ATOM 1128 C CA . GLU A 1 137 ? 16.650 8.745 -24.032 1.00 75.81 137 GLU A CA 1
ATOM 1129 C C . GLU A 1 137 ? 16.734 7.244 -23.706 1.00 75.81 137 GLU A C 1
ATOM 1131 O O . GLU A 1 137 ? 15.707 6.597 -23.495 1.00 75.81 137 GLU A O 1
ATOM 1136 N N . CYS A 1 138 ? 17.940 6.689 -23.554 1.00 76.44 138 CYS A N 1
ATOM 1137 C CA . CYS A 1 138 ? 18.133 5.277 -23.205 1.00 76.44 138 CYS A CA 1
ATOM 1138 C C . CYS A 1 138 ? 17.563 4.913 -21.823 1.00 76.44 138 CYS A C 1
ATOM 1140 O O . CYS A 1 138 ? 16.942 3.854 -21.665 1.00 76.44 138 CYS A O 1
ATOM 1142 N N . MET A 1 139 ? 17.721 5.788 -20.825 1.00 78.81 139 MET A N 1
ATOM 1143 C CA . MET A 1 139 ? 17.113 5.630 -19.500 1.00 78.81 139 MET A CA 1
ATOM 1144 C C . MET A 1 139 ? 15.586 5.636 -19.582 1.00 78.81 139 MET A C 1
ATOM 1146 O O . MET A 1 139 ? 14.933 4.771 -18.993 1.00 78.81 139 MET A O 1
ATOM 1150 N N . GLN A 1 140 ? 15.012 6.575 -20.336 1.00 80.94 140 GLN A N 1
ATOM 1151 C CA . GLN A 1 140 ? 13.565 6.692 -20.511 1.00 80.94 140 GLN A CA 1
ATOM 1152 C C . GLN A 1 140 ? 12.982 5.472 -21.233 1.00 80.94 140 GLN A C 1
ATOM 1154 O O . GLN A 1 140 ? 12.011 4.888 -20.751 1.00 80.94 140 GLN A O 1
ATOM 1159 N N . ILE A 1 141 ? 13.603 5.027 -22.329 1.00 81.31 141 ILE A N 1
ATOM 1160 C CA . ILE A 1 141 ? 13.189 3.823 -23.065 1.00 81.31 141 ILE A CA 1
ATOM 1161 C C . ILE A 1 141 ? 13.287 2.591 -22.163 1.00 81.31 141 ILE A C 1
ATOM 1163 O O . ILE A 1 141 ? 12.335 1.817 -22.080 1.00 81.31 141 ILE A O 1
ATOM 1167 N N . SER A 1 142 ? 14.391 2.429 -21.429 1.00 82.56 142 SER A N 1
ATOM 1168 C CA . SER A 1 142 ? 14.584 1.305 -20.502 1.00 82.56 142 SER A CA 1
ATOM 1169 C C . SER A 1 142 ? 13.548 1.291 -19.380 1.00 82.56 142 SER A C 1
ATOM 1171 O O . SER A 1 142 ? 13.081 0.226 -18.967 1.00 82.56 142 SER A O 1
ATOM 1173 N N . TYR A 1 143 ? 13.164 2.466 -18.883 1.00 83.44 143 TYR A N 1
ATOM 1174 C CA . TYR A 1 143 ? 12.135 2.608 -17.860 1.00 83.44 143 TYR A CA 1
ATOM 1175 C C . TYR A 1 143 ? 10.742 2.256 -18.400 1.00 83.44 143 TYR A C 1
ATOM 1177 O O . TYR A 1 143 ? 10.026 1.459 -17.791 1.00 83.44 143 TYR A O 1
ATOM 1185 N N . LEU A 1 144 ? 10.382 2.765 -19.582 1.00 83.38 144 LEU A N 1
ATOM 1186 C CA . LEU A 1 144 ? 9.117 2.445 -20.252 1.00 83.38 144 LEU A CA 1
ATOM 1187 C C . LEU A 1 144 ? 9.029 0.952 -20.614 1.00 83.38 144 LEU A C 1
ATOM 1189 O O . LEU A 1 144 ? 8.007 0.309 -20.367 1.00 83.38 144 LEU A O 1
ATOM 1193 N N . ALA A 1 145 ? 10.123 0.367 -21.102 1.00 81.56 145 ALA A N 1
ATOM 1194 C CA . ALA A 1 145 ? 10.259 -1.066 -21.360 1.00 81.56 145 ALA A CA 1
ATOM 1195 C C . ALA A 1 145 ? 10.054 -1.914 -20.092 1.00 81.56 145 ALA A C 1
ATOM 1197 O O . ALA A 1 145 ? 9.364 -2.942 -20.117 1.00 81.56 145 ALA A O 1
ATOM 1198 N N . ALA A 1 146 ? 10.616 -1.476 -18.962 1.00 83.00 146 ALA A N 1
ATOM 1199 C CA . ALA A 1 146 ? 10.434 -2.139 -17.676 1.00 83.00 146 ALA A CA 1
ATOM 1200 C C . ALA A 1 146 ? 8.971 -2.076 -17.201 1.00 83.00 146 ALA A C 1
ATOM 1202 O O . ALA A 1 146 ? 8.446 -3.083 -16.720 1.00 83.00 146 ALA A O 1
ATOM 1203 N N . ILE A 1 147 ? 8.285 -0.943 -17.397 1.00 82.19 147 ILE A N 1
ATOM 1204 C CA . ILE A 1 147 ? 6.856 -0.798 -17.077 1.00 82.19 147 ILE A CA 1
ATOM 1205 C C . ILE A 1 147 ? 6.004 -1.755 -17.918 1.00 82.19 147 ILE A C 1
ATOM 1207 O O . ILE A 1 147 ? 5.150 -2.452 -17.369 1.00 82.19 147 ILE A O 1
ATOM 1211 N N . LEU A 1 148 ? 6.249 -1.848 -19.227 1.00 79.88 148 LEU A N 1
ATOM 1212 C CA . LEU A 1 148 ? 5.506 -2.764 -20.102 1.00 79.88 148 LEU A CA 1
ATOM 1213 C C . LEU A 1 148 ? 5.732 -4.226 -19.711 1.00 79.88 148 LEU A C 1
ATOM 1215 O O . LEU A 1 148 ? 4.783 -5.001 -19.613 1.00 79.88 148 LEU A O 1
ATOM 1219 N N . SER A 1 149 ? 6.968 -4.583 -19.368 1.00 78.12 149 SER A N 1
ATOM 1220 C CA . SER A 1 149 ? 7.318 -5.932 -18.908 1.00 78.12 149 SER A CA 1
ATOM 1221 C C . SER A 1 149 ? 6.630 -6.345 -17.604 1.00 78.12 149 SER A C 1
ATOM 1223 O O . SER A 1 149 ? 6.490 -7.541 -17.328 1.00 78.12 149 SER A O 1
ATOM 1225 N N . ASN A 1 150 ? 6.168 -5.387 -16.791 1.00 76.50 150 ASN A N 1
ATOM 1226 C CA . ASN A 1 150 ? 5.396 -5.675 -15.580 1.00 76.50 150 ASN A CA 1
ATOM 1227 C C . ASN A 1 150 ? 4.004 -6.241 -15.879 1.00 76.50 150 ASN A C 1
ATOM 1229 O O . ASN A 1 150 ? 3.445 -6.948 -15.032 1.00 76.50 150 ASN A O 1
ATOM 1233 N N . ARG A 1 151 ? 3.460 -5.994 -17.078 1.00 69.69 151 ARG A N 1
ATOM 1234 C CA . ARG A 1 151 ? 2.186 -6.574 -17.519 1.00 69.69 151 ARG A CA 1
ATOM 1235 C C . ARG A 1 151 ? 2.258 -8.098 -17.580 1.00 69.69 151 ARG A C 1
ATOM 1237 O O . ARG A 1 151 ? 1.355 -8.757 -17.074 1.00 69.69 151 ARG A O 1
ATOM 1244 N N . ASN A 1 152 ? 3.365 -8.655 -18.067 1.00 66.69 152 ASN A N 1
ATOM 1245 C CA . ASN A 1 152 ? 3.532 -10.104 -18.245 1.00 66.69 152 ASN A CA 1
ATOM 1246 C C . ASN A 1 152 ? 3.513 -10.884 -16.927 1.00 66.69 152 ASN A C 1
ATOM 1248 O O . ASN A 1 152 ? 3.202 -12.071 -16.907 1.00 66.69 152 ASN A O 1
ATOM 1252 N N . LYS A 1 153 ? 3.806 -10.217 -15.805 1.00 67.06 153 LYS A N 1
ATOM 1253 C CA . LYS A 1 153 ? 3.694 -10.798 -14.460 1.00 67.06 153 LYS A CA 1
ATOM 1254 C C . LYS A 1 153 ? 2.350 -10.534 -13.772 1.00 67.06 153 LYS A C 1
ATOM 1256 O O . LYS A 1 153 ? 2.179 -10.925 -12.622 1.00 67.06 153 LYS A O 1
ATOM 1261 N N . GLY A 1 154 ? 1.405 -9.872 -14.442 1.00 64.94 154 GLY A N 1
ATOM 1262 C CA . GLY A 1 154 ? 0.087 -9.551 -13.889 1.00 64.94 154 GLY A CA 1
ATOM 1263 C C . GLY A 1 154 ? 0.088 -8.399 -12.880 1.00 64.94 154 GLY A C 1
ATOM 1264 O O . GLY A 1 154 ? -0.898 -8.210 -12.174 1.00 64.94 154 GLY A O 1
ATOM 1265 N N . TYR A 1 155 ? 1.168 -7.612 -12.796 1.00 66.56 155 TYR A N 1
ATOM 1266 C CA . TYR A 1 155 ? 1.242 -6.460 -11.886 1.00 66.56 155 TYR A CA 1
ATOM 1267 C C . TYR A 1 155 ? 0.553 -5.204 -12.440 1.00 66.56 155 TYR A C 1
ATOM 1269 O O . TYR A 1 155 ? 0.239 -4.296 -11.676 1.00 66.56 155 TYR A O 1
ATOM 1277 N N . ALA A 1 156 ? 0.281 -5.162 -13.749 1.00 61.38 156 ALA A N 1
ATOM 1278 C CA . ALA A 1 156 ? -0.295 -4.012 -14.448 1.00 61.38 156 ALA A CA 1
ATOM 1279 C C . ALA A 1 156 ? -1.610 -4.373 -15.170 1.00 61.38 156 ALA A C 1
ATOM 1281 O O . ALA A 1 156 ? -1.736 -4.191 -16.377 1.00 61.38 156 ALA A O 1
ATOM 1282 N N . VAL A 1 157 ? -2.597 -4.891 -14.427 1.00 60.66 157 VAL A N 1
ATOM 1283 C CA . VAL A 1 157 ? -3.887 -5.405 -14.956 1.00 60.66 157 VAL A CA 1
ATOM 1284 C C . VAL A 1 157 ? -4.725 -4.339 -15.696 1.00 60.66 157 VAL A C 1
ATOM 1286 O O . VAL A 1 157 ? -5.614 -4.689 -16.462 1.00 60.66 157 VAL A O 1
ATOM 1289 N N . GLY A 1 158 ? -4.431 -3.046 -15.518 1.00 61.06 158 GLY A N 1
ATOM 1290 C CA . GLY A 1 158 ? -5.138 -1.935 -16.173 1.00 61.06 158 GLY A CA 1
ATOM 1291 C C . GLY A 1 158 ? -4.312 -1.125 -17.178 1.00 61.06 158 GLY A C 1
ATOM 1292 O O . GLY A 1 158 ? -4.786 -0.090 -17.636 1.00 61.06 158 GLY A O 1
ATOM 1293 N N . HIS A 1 159 ? -3.078 -1.531 -17.493 1.00 71.88 159 HIS A N 1
ATOM 1294 C CA . HIS A 1 159 ? -2.243 -0.783 -18.436 1.00 71.88 159 HIS A CA 1
ATOM 1295 C C . HIS A 1 159 ? -2.564 -1.209 -19.880 1.00 71.88 159 HIS A C 1
ATOM 1297 O O . HIS A 1 159 ? -2.526 -2.410 -20.155 1.00 71.88 159 HIS A O 1
ATOM 1303 N N . PRO A 1 160 ? -2.816 -0.275 -20.821 1.00 64.94 160 PRO A N 1
ATOM 1304 C CA . PRO A 1 160 ? -3.214 -0.598 -22.199 1.00 64.94 160 PRO A CA 1
ATOM 1305 C C . PRO A 1 160 ? -2.136 -1.342 -23.002 1.00 64.94 160 PRO A C 1
ATOM 1307 O O . PRO A 1 160 ? -2.395 -1.771 -24.119 1.00 64.94 160 PRO A O 1
ATOM 1310 N N . GLY A 1 161 ? -0.923 -1.485 -22.454 1.00 67.25 161 GLY A N 1
ATOM 1311 C CA . GLY A 1 161 ? 0.173 -2.243 -23.070 1.00 67.25 161 GLY A CA 1
ATOM 1312 C C . GLY A 1 161 ? 0.708 -1.625 -24.364 1.00 67.25 161 GLY A C 1
ATOM 1313 O O . GLY A 1 161 ? 1.556 -2.224 -25.013 1.00 67.25 161 GLY A O 1
ATOM 1314 N N . LEU A 1 162 ? 0.227 -0.436 -24.723 1.00 70.88 162 LEU A N 1
ATOM 1315 C CA . LEU A 1 162 ? 0.590 0.279 -25.933 1.00 70.88 162 LEU A CA 1
ATOM 1316 C C . LEU A 1 162 ? 1.680 1.303 -25.619 1.00 70.88 162 LEU A C 1
ATOM 1318 O O . LEU A 1 162 ? 1.542 2.096 -24.687 1.00 70.88 162 LEU A O 1
ATOM 1322 N N . LEU A 1 163 ? 2.732 1.301 -26.431 1.00 75.06 163 LEU A N 1
ATOM 1323 C CA . LEU A 1 163 ? 3.765 2.326 -26.435 1.00 75.06 163 LEU A CA 1
ATOM 1324 C C . LEU A 1 163 ? 3.848 2.908 -27.843 1.00 75.06 163 LEU A C 1
ATOM 1326 O O . LEU A 1 163 ? 4.107 2.180 -28.796 1.00 75.06 163 LEU A O 1
ATOM 1330 N N . LEU A 1 164 ? 3.605 4.210 -27.960 1.00 76.31 164 LEU A N 1
ATOM 1331 C CA . LEU A 1 164 ? 3.778 4.961 -29.199 1.00 76.31 164 LEU A CA 1
ATOM 1332 C C . LEU A 1 164 ? 4.938 5.929 -28.996 1.00 76.31 164 LEU A C 1
ATOM 1334 O O . LEU A 1 164 ? 4.926 6.722 -28.056 1.00 76.31 164 LEU A O 1
ATOM 1338 N N . LEU A 1 165 ? 5.939 5.831 -29.863 1.00 75.94 165 LEU A N 1
ATOM 1339 C CA . LEU A 1 165 ? 7.119 6.685 -29.864 1.00 75.94 165 LEU A CA 1
ATOM 1340 C C . LEU A 1 165 ? 7.084 7.470 -31.175 1.00 75.94 165 LEU A C 1
ATOM 1342 O O . LEU A 1 165 ? 7.038 6.864 -32.240 1.00 75.94 165 LEU A O 1
ATOM 1346 N N . ASP A 1 166 ? 7.037 8.798 -31.086 1.00 69.44 166 ASP A N 1
ATOM 1347 C CA . ASP A 1 166 ? 6.915 9.678 -32.257 1.00 69.44 166 ASP A CA 1
ATOM 1348 C C . ASP A 1 166 ? 8.283 9.900 -32.923 1.00 69.44 166 ASP A C 1
ATOM 1350 O O . ASP A 1 166 ? 8.478 9.621 -34.104 1.00 69.44 166 ASP A O 1
ATOM 1354 N N . SER A 1 167 ? 9.288 10.297 -32.134 1.00 66.56 167 SER A N 1
ATOM 1355 C CA . SER A 1 167 ? 10.653 10.521 -32.618 1.00 66.56 167 SER A CA 1
ATOM 1356 C C . SER A 1 167 ? 11.698 10.086 -31.590 1.00 66.56 167 SER A C 1
ATOM 1358 O O . SER A 1 167 ? 11.786 10.681 -30.519 1.00 66.56 167 SER A O 1
ATOM 1360 N N . LEU A 1 168 ? 12.514 9.086 -31.933 1.00 67.31 168 LEU A N 1
ATOM 1361 C CA . LEU A 1 168 ? 13.650 8.615 -31.120 1.00 67.31 168 LEU A CA 1
ATOM 1362 C C . LEU A 1 168 ? 15.016 9.053 -31.670 1.00 67.31 168 LEU A C 1
ATOM 1364 O O . LEU A 1 168 ? 16.044 8.686 -31.127 1.00 67.31 168 LEU A O 1
ATOM 1368 N N . SER A 1 169 ? 15.059 9.775 -32.791 1.00 59.03 169 SER A N 1
ATOM 1369 C CA . SER A 1 169 ? 16.291 9.974 -33.567 1.00 59.03 169 SER A CA 1
ATOM 1370 C C . SER A 1 169 ? 17.045 11.267 -33.251 1.00 59.03 169 SER A C 1
ATOM 1372 O O . SER A 1 169 ? 18.035 11.563 -33.916 1.00 59.03 169 SER A O 1
ATOM 1374 N N . LYS A 1 170 ? 16.565 12.091 -32.308 1.00 61.78 170 LYS A N 1
ATOM 1375 C CA . LYS A 1 170 ? 17.108 13.442 -32.103 1.00 61.78 170 LYS A CA 1
ATOM 1376 C C . LYS A 1 170 ? 18.396 13.443 -31.281 1.00 61.78 170 LYS A C 1
ATOM 1378 O O . LYS A 1 170 ? 19.313 14.176 -31.642 1.00 61.78 170 LYS A O 1
ATOM 1383 N N . TYR A 1 171 ? 18.471 12.660 -30.204 1.00 58.59 171 TYR A N 1
ATOM 1384 C CA . TYR A 1 171 ? 19.666 12.606 -29.351 1.00 58.59 171 TYR A CA 1
ATOM 1385 C C . TYR A 1 171 ? 20.456 11.303 -29.490 1.00 58.59 171 TYR A C 1
ATOM 1387 O O . TYR A 1 171 ? 21.601 11.236 -29.051 1.00 58.59 171 TYR A O 1
ATOM 1395 N N . LEU A 1 172 ? 19.898 10.318 -30.190 1.00 58.66 172 LEU A N 1
ATOM 1396 C CA . LEU A 1 172 ? 20.514 9.014 -30.409 1.00 58.66 172 LEU A CA 1
ATOM 1397 C C . LEU A 1 172 ? 21.648 9.006 -31.461 1.00 58.66 172 LEU A C 1
ATOM 1399 O O . LEU A 1 172 ? 22.242 7.965 -31.717 1.00 58.66 172 LEU A O 1
ATOM 1403 N N . GLY A 1 173 ? 21.977 10.128 -32.110 1.00 47.09 173 GLY A N 1
ATOM 1404 C CA . GLY A 1 173 ? 22.972 10.132 -33.190 1.00 47.09 173 GLY A CA 1
ATOM 1405 C C . GLY A 1 173 ? 23.455 11.515 -33.595 1.00 47.09 173 GLY A C 1
ATOM 1406 O O . GLY A 1 173 ? 23.219 11.945 -34.722 1.00 47.09 173 GLY A O 1
ATOM 1407 N N . THR A 1 174 ? 24.158 12.221 -32.706 1.00 43.16 174 THR A N 1
ATOM 1408 C CA . THR A 1 174 ? 24.855 13.447 -33.126 1.00 43.16 174 THR A CA 1
ATOM 1409 C C . THR A 1 174 ? 26.294 13.123 -33.509 1.00 43.16 174 THR A C 1
ATOM 1411 O O . THR A 1 174 ? 27.224 13.379 -32.750 1.00 43.16 174 THR A O 1
ATOM 1414 N N . ILE A 1 175 ? 26.501 12.634 -34.733 1.00 42.75 175 ILE A N 1
ATOM 1415 C CA . ILE A 1 175 ? 27.774 12.903 -35.404 1.00 42.75 175 ILE A CA 1
ATOM 1416 C C . ILE A 1 175 ? 27.782 14.417 -35.641 1.00 42.75 175 ILE A C 1
ATOM 1418 O O . ILE A 1 175 ? 27.094 14.904 -36.534 1.00 42.75 175 ILE A O 1
ATOM 1422 N N . LYS A 1 176 ? 28.515 15.183 -34.825 1.00 38.41 176 LYS A N 1
ATOM 1423 C CA . LYS A 1 176 ? 28.957 16.521 -35.235 1.00 38.41 176 LYS A CA 1
ATOM 1424 C C . LYS A 1 176 ? 30.193 16.311 -36.114 1.00 38.41 176 LYS A C 1
ATOM 1426 O O . LYS A 1 176 ? 31.233 15.953 -35.567 1.00 38.41 176 LYS A O 1
ATOM 1431 N N . PRO A 1 177 ? 30.137 16.522 -37.440 1.00 38.47 177 PRO A N 1
ATOM 1432 C CA . PRO A 1 177 ? 31.305 16.338 -38.304 1.00 38.47 177 PRO A CA 1
ATOM 1433 C C . PRO A 1 177 ? 32.372 17.443 -38.143 1.00 38.47 177 PRO A C 1
ATOM 1435 O O . PRO A 1 177 ? 33.341 17.466 -38.892 1.00 38.47 177 PRO A O 1
ATOM 1438 N N . GLU A 1 178 ? 32.228 18.360 -37.181 1.00 37.62 178 GLU A N 1
ATOM 1439 C CA . GLU A 1 178 ? 33.016 19.601 -37.111 1.00 37.62 178 GLU A CA 1
ATOM 1440 C C . GLU A 1 178 ? 34.026 19.675 -35.956 1.00 37.62 178 GLU A C 1
ATOM 1442 O O . GLU A 1 178 ? 34.674 20.701 -35.785 1.00 37.62 178 GLU A O 1
ATOM 1447 N N . TYR A 1 179 ? 34.254 18.588 -35.216 1.00 38.19 179 TYR A N 1
ATOM 1448 C CA . TYR A 1 179 ? 35.363 18.507 -34.251 1.00 38.19 179 TYR A CA 1
ATOM 1449 C C . TYR A 1 179 ? 36.365 17.420 -34.648 1.00 38.19 179 TYR A C 1
ATOM 1451 O O . TYR A 1 179 ? 36.760 16.566 -33.859 1.00 38.19 179 TYR A O 1
ATOM 1459 N N . HIS A 1 180 ? 36.801 17.459 -35.907 1.00 41.00 180 HIS A N 1
ATOM 1460 C CA . HIS A 1 180 ? 38.101 16.909 -36.263 1.00 41.00 180 HIS A CA 1
ATOM 1461 C C . HIS A 1 180 ? 39.176 17.897 -35.818 1.00 41.00 180 HIS A C 1
ATOM 1463 O O . HIS A 1 180 ? 39.522 18.796 -36.576 1.00 41.00 180 HIS A O 1
ATOM 1469 N N . GLN A 1 181 ? 39.678 17.705 -34.598 1.00 40.06 181 GLN A N 1
ATOM 1470 C CA . GLN A 1 181 ? 41.089 17.772 -34.190 1.00 40.06 181 GLN A CA 1
ATOM 1471 C C . GLN A 1 181 ? 41.176 18.073 -32.690 1.00 40.06 181 GLN A C 1
ATOM 1473 O O . GLN A 1 181 ? 40.531 18.988 -32.196 1.00 40.06 181 GLN A O 1
ATOM 1478 N N . GLU A 1 182 ? 42.016 17.281 -32.018 1.00 36.88 182 GLU A N 1
ATOM 1479 C CA . GLU A 1 182 ? 42.461 17.426 -30.626 1.00 36.88 182 GLU A CA 1
ATOM 1480 C C . GLU A 1 182 ? 41.498 16.917 -29.544 1.00 36.88 182 GLU A C 1
ATOM 1482 O O . GLU A 1 182 ? 40.809 17.685 -28.884 1.00 36.88 182 GLU A O 1
ATOM 1487 N N . GLN A 1 183 ? 41.529 15.599 -29.310 1.00 30.70 183 GLN A N 1
ATOM 1488 C CA . GLN A 1 183 ? 41.844 15.020 -27.992 1.00 30.70 183 GLN A CA 1
ATOM 1489 C C . GLN A 1 183 ? 41.922 13.488 -28.094 1.00 30.70 183 GLN A C 1
ATOM 1491 O O . GLN A 1 183 ? 40.940 12.755 -28.007 1.00 30.70 183 GLN A O 1
ATOM 1496 N N . GLU A 1 184 ? 43.142 12.994 -28.297 1.00 40.97 184 GLU A N 1
ATOM 1497 C CA . GLU A 1 184 ? 43.519 11.636 -27.919 1.00 40.97 184 GLU A CA 1
ATOM 1498 C C . GLU A 1 184 ? 43.580 11.567 -26.386 1.00 40.97 184 GLU A C 1
ATOM 1500 O O . GLU A 1 184 ? 44.596 11.952 -25.816 1.00 40.97 184 GLU A O 1
ATOM 1505 N N . GLN A 1 185 ? 42.510 11.111 -25.723 1.00 34.38 185 GLN A N 1
ATOM 1506 C CA . GLN A 1 185 ? 42.560 10.353 -24.459 1.00 34.38 185 GLN A CA 1
ATOM 1507 C C . GLN A 1 185 ? 41.148 10.001 -23.954 1.00 34.38 185 GLN A C 1
ATOM 1509 O O . GLN A 1 185 ? 40.432 10.846 -23.442 1.00 34.38 185 GLN A O 1
ATOM 1514 N N . GLY A 1 186 ? 40.797 8.716 -24.068 1.00 35.88 186 GLY A N 1
ATOM 1515 C CA . 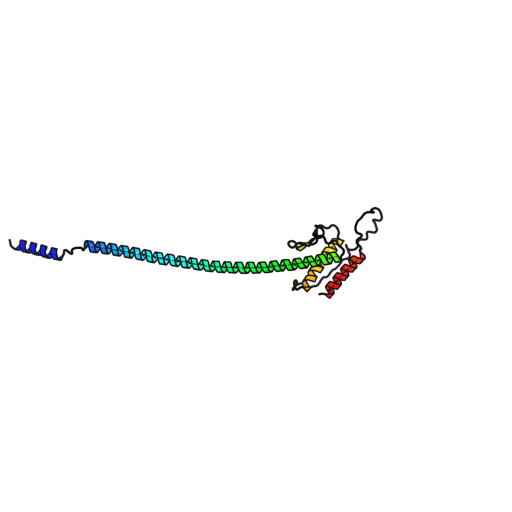GLY A 1 186 ? 40.028 7.983 -23.058 1.00 35.88 186 GLY A CA 1
ATOM 1516 C C . GLY A 1 186 ? 38.605 8.426 -22.723 1.00 35.88 186 GLY A C 1
ATOM 1517 O O . GLY A 1 186 ? 38.347 8.667 -21.556 1.00 35.88 186 GLY A O 1
ATOM 1518 N N . GLU A 1 187 ? 37.667 8.379 -23.668 1.00 35.69 187 GLU A N 1
ATOM 1519 C CA . GLU A 1 187 ? 36.245 8.205 -23.335 1.00 35.69 187 GLU A CA 1
ATOM 1520 C C . GLU A 1 187 ? 35.609 7.198 -24.297 1.00 35.69 187 GLU A C 1
ATOM 1522 O O . GLU A 1 187 ? 35.930 7.153 -25.489 1.00 35.69 187 GLU A O 1
ATOM 1527 N N . GLU A 1 188 ? 34.785 6.315 -23.731 1.00 40.91 188 GLU A N 1
ATOM 1528 C CA . GLU A 1 188 ? 34.049 5.246 -24.401 1.00 40.91 188 GLU A CA 1
ATOM 1529 C C . GLU A 1 188 ? 33.432 5.750 -25.709 1.00 40.91 188 GLU A C 1
ATOM 1531 O O . GLU A 1 188 ? 32.473 6.519 -25.718 1.00 40.91 188 GLU A O 1
ATOM 1536 N N . ARG A 1 189 ? 33.978 5.293 -26.841 1.00 38.28 189 ARG A N 1
ATOM 1537 C CA . ARG A 1 189 ? 33.309 5.429 -28.134 1.00 38.28 189 ARG A CA 1
ATOM 1538 C C . ARG A 1 189 ? 31.990 4.670 -28.032 1.00 38.28 189 ARG A C 1
ATOM 1540 O O . ARG A 1 189 ? 31.983 3.443 -28.109 1.00 38.28 189 ARG A O 1
ATOM 1547 N N . ILE A 1 190 ? 30.903 5.403 -27.811 1.00 48.38 190 ILE A N 1
ATOM 1548 C CA . ILE A 1 190 ? 29.536 4.894 -27.864 1.00 48.38 190 ILE A CA 1
ATOM 1549 C C . ILE A 1 190 ? 29.387 4.230 -29.235 1.00 48.38 190 ILE A C 1
ATOM 1551 O O . ILE A 1 190 ? 29.556 4.860 -30.279 1.00 48.38 190 ILE A O 1
ATOM 1555 N N . ASN A 1 191 ? 29.212 2.911 -29.227 1.00 50.88 191 ASN A N 1
ATOM 1556 C CA . ASN A 1 191 ? 29.200 2.097 -30.434 1.00 50.88 191 ASN A CA 1
ATOM 1557 C C . ASN A 1 191 ? 27.801 2.205 -31.063 1.00 50.88 191 ASN A C 1
ATOM 1559 O O . ASN A 1 191 ? 26.954 1.326 -30.903 1.00 50.88 191 ASN A O 1
ATOM 1563 N N . ASP A 1 192 ? 27.552 3.352 -31.697 1.00 57.34 192 ASP A N 1
ATOM 1564 C CA . ASP A 1 192 ? 26.223 3.847 -32.053 1.00 57.34 192 ASP A CA 1
ATOM 1565 C C . ASP A 1 192 ? 25.340 2.823 -32.799 1.00 57.34 192 ASP A C 1
ATOM 1567 O O . ASP A 1 192 ? 24.227 2.604 -32.335 1.00 57.34 192 ASP A O 1
ATOM 1571 N N . PRO A 1 193 ? 25.764 2.090 -33.852 1.00 60.31 193 PRO A N 1
ATOM 1572 C CA . PRO A 1 193 ? 24.861 1.197 -34.599 1.00 60.31 193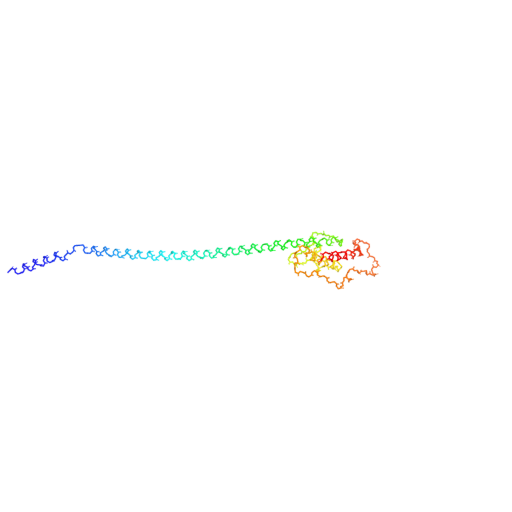 PRO A CA 1
ATOM 1573 C C . PRO A 1 193 ? 24.287 0.028 -33.782 1.00 60.31 193 PRO A C 1
ATOM 1575 O O . PRO A 1 193 ? 23.131 -0.352 -33.961 1.00 60.31 193 PRO A O 1
ATOM 1578 N N . GLU A 1 194 ? 25.081 -0.524 -32.866 1.00 61.97 194 GLU A N 1
ATOM 1579 C CA . GLU A 1 194 ? 24.699 -1.687 -32.054 1.00 61.97 194 GLU A CA 1
ATOM 1580 C C . GLU A 1 194 ? 23.670 -1.310 -30.980 1.00 61.97 194 GLU A C 1
ATOM 1582 O O . GLU A 1 194 ? 22.817 -2.115 -30.612 1.00 61.97 194 GLU A O 1
ATOM 1587 N N . MET A 1 195 ? 23.722 -0.065 -30.497 1.00 64.56 195 MET A N 1
ATOM 1588 C CA . MET A 1 195 ? 22.761 0.476 -29.535 1.00 64.56 195 MET A CA 1
ATOM 1589 C C . MET A 1 195 ? 21.375 0.628 -30.155 1.00 64.56 195 MET A C 1
ATOM 1591 O O . MET A 1 195 ? 20.378 0.253 -29.537 1.00 64.56 195 MET A O 1
ATOM 1595 N N . TYR A 1 196 ? 21.304 1.128 -31.394 1.00 65.69 196 TYR A N 1
ATOM 1596 C CA . TYR A 1 196 ? 20.046 1.176 -32.139 1.00 65.69 196 TYR A CA 1
ATOM 1597 C C . TYR A 1 196 ? 19.487 -0.224 -32.356 1.00 65.69 196 TYR A C 1
ATOM 1599 O O . TYR A 1 196 ? 18.301 -0.446 -32.118 1.00 65.69 196 TYR A O 1
ATOM 1607 N N . GLU A 1 197 ? 20.329 -1.166 -32.786 1.00 67.88 197 GLU A N 1
ATOM 1608 C CA . GLU A 1 197 ? 19.910 -2.546 -33.018 1.00 67.88 197 GLU A CA 1
ATOM 1609 C C . GLU A 1 197 ? 19.340 -3.175 -31.740 1.00 67.88 197 GLU A C 1
ATOM 1611 O O . GLU A 1 197 ? 18.260 -3.762 -31.771 1.00 67.88 197 GLU A O 1
ATOM 1616 N N . GLU A 1 198 ? 19.980 -2.961 -30.588 1.00 70.50 198 GLU A N 1
ATOM 1617 C CA . GLU A 1 198 ? 19.462 -3.445 -29.308 1.00 70.50 198 GLU A CA 1
ATOM 1618 C C . GLU A 1 198 ? 18.166 -2.756 -28.874 1.00 70.50 198 GLU A C 1
ATOM 1620 O O . GLU A 1 198 ? 17.267 -3.433 -28.376 1.00 70.50 198 GLU A O 1
ATOM 1625 N N . ILE A 1 199 ? 18.004 -1.448 -29.095 1.00 72.31 199 ILE A N 1
ATOM 1626 C CA . ILE A 1 199 ? 16.736 -0.757 -28.808 1.00 72.31 199 ILE A CA 1
ATOM 1627 C C . ILE A 1 199 ? 15.610 -1.335 -29.669 1.00 72.31 199 ILE A C 1
ATOM 1629 O O . ILE A 1 199 ? 14.540 -1.654 -29.146 1.00 72.31 199 ILE A O 1
ATOM 1633 N N . TYR A 1 200 ? 15.847 -1.534 -30.967 1.00 71.19 200 TYR A N 1
ATOM 1634 C CA . TYR A 1 200 ? 14.870 -2.164 -31.856 1.00 71.19 200 TYR A CA 1
ATOM 1635 C C . TYR A 1 200 ? 14.570 -3.608 -31.442 1.00 71.19 200 TYR A C 1
ATOM 1637 O O . TYR A 1 200 ? 13.401 -3.989 -31.385 1.00 71.19 200 TYR A O 1
ATOM 1645 N N . ASN A 1 201 ? 15.583 -4.391 -31.067 1.00 74.75 201 ASN A N 1
ATOM 1646 C CA . ASN A 1 201 ? 15.404 -5.757 -30.573 1.00 74.75 201 ASN A CA 1
ATOM 1647 C C . ASN A 1 201 ? 14.587 -5.793 -29.275 1.00 74.75 201 ASN A C 1
ATOM 1649 O O . ASN A 1 201 ? 13.710 -6.644 -29.123 1.00 74.75 201 ASN A O 1
ATOM 1653 N N . ILE A 1 202 ? 14.822 -4.854 -28.353 1.00 74.50 202 ILE A N 1
ATOM 1654 C CA . ILE A 1 202 ? 14.022 -4.691 -27.132 1.00 74.50 202 ILE A CA 1
ATOM 1655 C C . ILE A 1 202 ? 12.568 -4.367 -27.492 1.00 74.50 202 ILE A C 1
ATOM 1657 O O . ILE A 1 202 ? 11.657 -4.982 -26.942 1.00 74.50 202 ILE A O 1
ATOM 1661 N N . LEU A 1 203 ? 12.325 -3.447 -28.429 1.00 75.12 203 LEU A N 1
ATOM 1662 C CA . LEU A 1 203 ? 10.970 -3.086 -28.857 1.00 75.12 203 LEU A CA 1
ATOM 1663 C C . LEU A 1 203 ? 10.241 -4.257 -29.538 1.00 75.12 203 LEU A C 1
ATOM 1665 O O . LEU A 1 203 ? 9.066 -4.487 -29.250 1.00 75.12 203 LEU A O 1
ATOM 1669 N N . ILE A 1 204 ? 10.927 -5.039 -30.377 1.00 75.00 204 ILE A N 1
ATOM 1670 C CA . ILE A 1 204 ? 10.371 -6.245 -31.014 1.00 75.00 204 ILE A CA 1
ATOM 1671 C C . ILE A 1 204 ? 10.037 -7.311 -29.965 1.00 75.00 204 ILE A C 1
ATOM 1673 O O . ILE A 1 204 ? 8.960 -7.911 -30.012 1.00 75.00 204 ILE A O 1
ATOM 1677 N N . GLU A 1 205 ? 10.921 -7.536 -28.992 1.00 76.00 205 GLU A N 1
ATOM 1678 C CA . GLU A 1 205 ? 10.686 -8.482 -27.899 1.00 76.00 205 GLU A CA 1
ATOM 1679 C C . GLU A 1 205 ? 9.481 -8.060 -27.047 1.00 76.00 205 GLU A C 1
ATOM 1681 O O . GLU A 1 205 ? 8.633 -8.885 -26.708 1.00 76.00 205 GLU A O 1
ATOM 1686 N N . LEU A 1 206 ? 9.366 -6.768 -26.736 1.00 71.12 206 LEU A N 1
ATOM 1687 C CA . LEU A 1 206 ? 8.226 -6.213 -26.006 1.00 71.12 206 LEU A CA 1
ATOM 1688 C C . LEU A 1 206 ? 6.926 -6.290 -26.810 1.00 71.12 206 LEU A C 1
ATOM 1690 O O . LEU A 1 206 ? 5.868 -6.486 -26.218 1.00 71.12 206 LEU A O 1
ATOM 1694 N N . SER A 1 207 ? 6.988 -6.152 -28.136 1.00 67.00 207 SER A N 1
ATOM 1695 C CA . SER A 1 207 ? 5.828 -6.329 -29.016 1.00 67.00 207 SER A CA 1
ATOM 1696 C C . SER A 1 207 ? 5.404 -7.791 -29.130 1.00 67.00 207 SER A C 1
ATOM 1698 O O . SER A 1 207 ? 4.217 -8.062 -29.262 1.00 67.00 207 SER A O 1
ATOM 1700 N N . SER A 1 208 ? 6.353 -8.727 -29.106 1.00 68.88 208 SER A N 1
ATOM 1701 C CA . SER A 1 208 ? 6.078 -10.164 -29.251 1.00 68.88 208 SER A CA 1
ATOM 1702 C C . SER A 1 208 ? 5.568 -10.795 -27.953 1.00 68.88 208 SER A C 1
ATOM 1704 O O . SER A 1 208 ? 4.877 -11.808 -27.983 1.00 68.88 208 SER A O 1
ATOM 1706 N N . ASN A 1 209 ? 5.920 -10.196 -26.813 1.00 60.81 209 ASN A N 1
ATOM 1707 C CA . ASN A 1 209 ? 5.557 -10.663 -25.479 1.00 60.81 209 ASN A CA 1
ATOM 1708 C C . ASN A 1 209 ? 4.340 -9.932 -24.868 1.00 60.81 209 ASN A C 1
ATOM 1710 O O . ASN A 1 209 ? 4.104 -10.109 -23.673 1.00 60.81 209 ASN A O 1
ATOM 1714 N N . ASN A 1 210 ? 3.613 -9.099 -25.627 1.00 50.19 210 ASN A N 1
ATOM 1715 C CA . ASN A 1 210 ? 2.415 -8.346 -25.193 1.00 50.19 210 ASN A CA 1
ATOM 1716 C C . ASN A 1 210 ? 1.109 -8.937 -25.739 1.00 50.19 210 ASN A C 1
ATOM 1718 O O . ASN A 1 210 ? 0.052 -8.664 -25.105 1.00 50.19 210 ASN A O 1
#

Secondary structure (DSSP, 8-state):
--HHHHHHHHHHHHHHHH--TTHHHHHHHHHHHHHHHHHHHHHHHHHHHHHHHHHHHHHHHHHHHHHHHHHHHHHHHHHHHHHHHHHHHHHHHHHHHHHHHHTT----TT-EE-TTT--EEETTEETTT---HHHHHHHHHHHHHHHHHTGGGTS-TT-------S---SSS----TT--S---S------HHHHHHHHHHHHHHHHHT-

Sequence (210 aa):
MKCTTISKTAIIEFSKQTSVPFLSQIDSINSIINNFNKDKEIINECSIRVHRKIDEKNKLIEELDKEIERVHKELKALKIKDDKKQKIFSFLNQKYKSYMKRLKYNVTQDTFIDENKYIPYHDGASVFDHESGGLLECMQISYLAAILSNRNKGYAVGHPGLLLLDSLSKYLGTIKPEYHQEQEQGEERINDPEMYEEIYNILIELSSNN